Protein AF-A0A972DMI7-F1 (afdb_monomer_lite)

Radius of gyration: 45.16 Å; chains: 1; bounding box: 168×56×93 Å

Sequence (280 aa):
MRRETGPAIAPAAAPQTPRDCPGCGAAVAPSAVLCVNCGYDFRSKIKHGLQKEAGEASSGGLKKKRRARSGEISQWLQLARGCLVSFIGAMMGAFVWYIVAMLTHSEWGLIAWGLGGLAGVGMAVGYGHEEALGGICAAAIALVAIVIAKAAIFISILFPAINALAEMSAEEMAPEGVAVEEAVGEGEPVAETPDGSSQSTDAQAAPGEEMAGEAAAGEEPLGEELLDEETEVGAADLAGVGAAFGVLFFTTMFSLFDIVAIILACATAFKVASSVGFGD

Structure (mmCIF, N/CA/C/O backbone):
data_AF-A0A972DMI7-F1
#
_entry.id   AF-A0A972DMI7-F1
#
loop_
_atom_site.group_PDB
_atom_site.id
_atom_site.type_symbol
_atom_site.label_atom_id
_atom_site.label_alt_id
_atom_site.label_comp_id
_atom_site.label_asym_id
_atom_site.label_entity_id
_atom_site.label_seq_id
_atom_site.pdbx_PDB_ins_code
_atom_site.Cartn_x
_atom_site.Cartn_y
_atom_site.Cartn_z
_atom_site.occupancy
_atom_site.B_iso_or_equiv
_atom_site.auth_seq_id
_atom_site.auth_comp_id
_atom_site.auth_asym_id
_atom_site.auth_atom_id
_atom_site.pdbx_PDB_model_num
ATOM 1 N N . MET A 1 1 ? -84.437 20.135 22.466 1.00 45.97 1 MET A N 1
ATOM 2 C CA . MET A 1 1 ? -83.295 21.016 22.796 1.00 45.97 1 MET A CA 1
ATOM 3 C C . MET A 1 1 ? -82.528 20.406 23.970 1.00 45.97 1 MET A C 1
ATOM 5 O O . MET A 1 1 ? -82.965 20.557 25.102 1.00 45.97 1 MET A O 1
ATOM 9 N N . ARG A 1 2 ? -81.451 19.645 23.720 1.00 47.78 2 ARG A N 1
ATOM 10 C CA . ARG A 1 2 ? -80.513 19.175 24.762 1.00 47.78 2 ARG A CA 1
ATOM 11 C C . ARG A 1 2 ? -79.284 20.082 24.721 1.00 47.78 2 ARG A C 1
ATOM 13 O O . ARG A 1 2 ? -78.688 20.222 23.662 1.00 47.78 2 ARG A O 1
ATOM 20 N N . ARG A 1 3 ? -78.954 20.724 25.845 1.00 54.72 3 ARG A N 1
ATOM 21 C CA . ARG A 1 3 ? -77.693 21.454 26.035 1.00 54.72 3 ARG A CA 1
ATOM 22 C C . ARG A 1 3 ? -76.597 20.434 26.331 1.00 54.72 3 ARG A C 1
ATOM 24 O O . ARG A 1 3 ? -76.683 19.742 27.340 1.00 54.72 3 ARG A O 1
ATOM 31 N N . GLU A 1 4 ? -75.600 20.350 25.461 1.00 64.38 4 GLU A N 1
ATOM 32 C CA . GLU A 1 4 ? -74.358 19.630 25.733 1.00 64.38 4 GLU A CA 1
ATOM 33 C C . GLU A 1 4 ? -73.478 20.491 26.646 1.00 64.38 4 GLU A C 1
ATOM 35 O O . GLU A 1 4 ? -73.115 21.618 26.312 1.00 64.38 4 GLU A O 1
ATOM 40 N N . THR A 1 5 ? -73.185 19.986 27.842 1.00 68.38 5 THR A N 1
ATOM 41 C CA . THR A 1 5 ? -72.192 20.560 28.752 1.00 68.38 5 THR A CA 1
ATOM 42 C C . THR A 1 5 ? -70.812 20.070 28.321 1.00 68.38 5 THR A C 1
ATOM 44 O O . THR A 1 5 ? -70.517 18.883 28.452 1.00 68.38 5 THR A O 1
ATOM 47 N N . GLY A 1 6 ? -69.991 20.971 27.778 1.00 65.75 6 GLY A N 1
ATOM 48 C CA . GLY A 1 6 ? -68.610 20.682 27.384 1.00 65.75 6 GLY A CA 1
ATOM 49 C C . GLY A 1 6 ? -67.704 20.324 28.576 1.00 65.75 6 GLY A C 1
ATOM 50 O O . GLY A 1 6 ? -68.012 20.693 29.714 1.00 65.75 6 GLY A O 1
ATOM 51 N N . PRO A 1 7 ? -66.594 19.599 28.338 1.00 67.44 7 PRO A N 1
ATOM 52 C CA . PRO A 1 7 ? -65.710 19.115 29.392 1.00 67.44 7 PRO A CA 1
ATOM 53 C C . PRO A 1 7 ? -64.990 20.269 30.099 1.00 67.44 7 PRO A C 1
ATOM 55 O O . PRO A 1 7 ? -64.435 21.168 29.466 1.00 67.44 7 PRO A O 1
ATOM 58 N N . ALA A 1 8 ? -64.999 20.222 31.431 1.00 60.84 8 ALA A N 1
ATOM 59 C CA . ALA A 1 8 ? -64.300 21.165 32.292 1.00 60.84 8 ALA A CA 1
ATOM 60 C C . ALA A 1 8 ? -62.784 21.099 32.038 1.00 60.84 8 ALA A C 1
ATOM 62 O O . ALA A 1 8 ? -62.156 20.055 32.210 1.00 60.84 8 ALA A O 1
ATOM 63 N N . ILE A 1 9 ? -62.204 22.226 31.625 1.00 63.38 9 ILE A N 1
ATOM 64 C CA . ILE A 1 9 ? -60.762 22.390 31.437 1.00 63.38 9 ILE A CA 1
ATOM 65 C C . ILE A 1 9 ? -60.103 22.351 32.821 1.00 63.38 9 ILE A C 1
ATOM 67 O O . ILE A 1 9 ? -60.396 23.182 33.681 1.00 63.38 9 ILE A O 1
ATOM 71 N N . ALA A 1 10 ? -59.243 21.357 33.046 1.00 63.66 10 ALA A N 1
ATOM 72 C CA . ALA A 1 10 ? -58.479 21.217 34.281 1.00 63.66 10 ALA A CA 1
ATOM 73 C C . ALA A 1 10 ? -57.494 22.394 34.463 1.00 63.66 10 ALA A C 1
ATOM 75 O O . ALA A 1 10 ? -56.979 22.919 33.472 1.00 63.66 10 ALA A O 1
ATOM 76 N N . PRO A 1 11 ? -57.211 22.815 35.711 1.00 60.75 11 PRO A N 1
ATOM 77 C CA . PRO A 1 11 ? -56.340 23.952 35.985 1.00 60.75 11 PRO A CA 1
ATOM 78 C C . PRO A 1 11 ? -54.909 23.706 35.486 1.00 60.75 11 PRO A C 1
ATOM 80 O O . PRO A 1 11 ? -54.337 22.634 35.691 1.00 60.75 11 PRO A O 1
ATOM 83 N N . ALA A 1 12 ? -54.333 24.723 34.843 1.00 57.78 12 ALA A N 1
ATOM 84 C CA . ALA A 1 12 ? -52.959 24.718 34.355 1.00 57.78 12 ALA A CA 1
ATOM 85 C C . ALA A 1 12 ? -51.970 24.515 35.517 1.00 57.78 12 ALA A C 1
ATOM 87 O O . ALA A 1 12 ? -51.961 25.278 36.484 1.00 57.78 12 ALA A O 1
ATOM 88 N N . ALA A 1 13 ? -51.146 23.469 35.425 1.00 59.62 13 ALA A N 1
ATOM 89 C CA . ALA A 1 13 ? -50.128 23.151 36.418 1.00 59.62 13 ALA A CA 1
ATOM 90 C C . ALA A 1 13 ? -49.058 24.258 36.483 1.00 59.62 13 ALA A C 1
ATOM 92 O O . ALA A 1 13 ? -48.574 24.726 35.454 1.00 59.62 13 ALA A O 1
ATOM 93 N N . ALA A 1 14 ? -48.695 24.662 37.703 1.00 61.31 14 ALA A N 1
ATOM 94 C CA . ALA A 1 14 ? -47.689 25.687 37.980 1.00 61.31 14 ALA A CA 1
ATOM 95 C C . ALA A 1 14 ? -46.324 25.378 37.317 1.00 61.31 14 ALA A C 1
ATOM 97 O O . ALA A 1 14 ? -45.979 24.201 37.173 1.00 61.31 14 ALA A O 1
ATOM 98 N N . PRO A 1 15 ? -45.528 26.406 36.952 1.00 60.91 15 PRO A N 1
ATOM 99 C CA . PRO A 1 15 ? -44.223 26.230 36.322 1.00 60.91 15 PRO A CA 1
ATOM 100 C C . PRO A 1 15 ? -43.264 25.532 37.286 1.00 60.91 15 PRO A C 1
ATOM 102 O O . PRO A 1 15 ? -42.856 26.085 38.304 1.00 60.91 15 PRO A O 1
ATOM 105 N N . GLN A 1 16 ? -42.922 24.290 36.965 1.00 71.62 16 GLN A N 1
ATOM 106 C CA . GLN A 1 16 ? -41.946 23.514 37.714 1.00 71.62 16 GLN A CA 1
ATOM 107 C C . GLN A 1 16 ? -40.560 23.758 37.109 1.00 71.62 16 GLN A C 1
ATOM 109 O O . GLN A 1 16 ? -40.399 23.719 35.887 1.00 71.62 16 GLN A O 1
ATOM 114 N N . THR A 1 17 ? -39.560 24.019 37.950 1.00 76.38 17 THR A N 1
ATOM 115 C CA . THR A 1 17 ? -38.189 24.275 37.497 1.00 76.38 17 THR A CA 1
ATOM 116 C C . THR A 1 17 ? -37.592 23.025 36.831 1.00 76.38 17 THR A C 1
ATOM 118 O O . THR A 1 17 ? -37.734 21.917 37.361 1.00 76.38 17 THR A O 1
ATOM 121 N N . PRO A 1 18 ? -36.937 23.162 35.660 1.00 81.38 18 PRO A N 1
ATOM 122 C CA . PRO A 1 18 ? -36.202 22.065 35.037 1.00 81.38 18 PRO A CA 1
ATOM 123 C C . PRO A 1 18 ? -35.127 21.514 35.979 1.00 81.38 18 PRO A C 1
ATOM 125 O O . PRO A 1 18 ? -34.512 22.269 36.733 1.00 81.38 18 PRO A O 1
ATOM 128 N N . ARG A 1 19 ? -34.899 20.199 35.932 1.00 89.69 19 ARG A N 1
ATOM 129 C CA . ARG A 1 19 ? -33.821 19.525 36.673 1.00 89.69 19 ARG A CA 1
ATOM 130 C C . ARG A 1 19 ? -32.846 18.886 35.694 1.00 89.69 19 ARG A C 1
ATOM 132 O O . ARG A 1 19 ? -33.258 18.489 34.607 1.00 89.69 19 ARG A O 1
ATOM 139 N N . ASP A 1 20 ? -31.598 18.704 36.098 1.00 95.06 20 ASP A N 1
ATOM 140 C CA . ASP A 1 20 ? -30.599 18.054 35.249 1.00 95.06 20 ASP A CA 1
ATOM 141 C C . ASP A 1 20 ? -30.575 16.539 35.465 1.00 95.06 20 ASP A C 1
ATOM 143 O O . ASP A 1 20 ? -30.710 16.028 36.582 1.00 95.06 20 ASP A O 1
ATOM 147 N N . CYS A 1 21 ? -30.411 15.790 34.376 1.00 91.88 21 CYS A N 1
ATOM 148 C CA . CYS A 1 21 ? -30.304 14.341 34.422 1.00 91.88 21 CYS A CA 1
ATOM 149 C C . CYS A 1 21 ? -28.938 13.921 34.996 1.00 91.88 21 CYS A C 1
ATOM 151 O O . CYS A 1 21 ? -27.917 14.183 34.361 1.00 91.88 21 CYS A O 1
ATOM 153 N N . PRO A 1 22 ? -28.868 13.154 36.099 1.00 90.81 22 PRO A N 1
ATOM 154 C CA . PRO A 1 22 ? -27.594 12.754 36.705 1.00 90.81 22 PRO A CA 1
ATOM 155 C C . PRO A 1 22 ? -26.770 11.807 35.817 1.00 90.81 22 PRO A C 1
ATOM 157 O O . PRO A 1 22 ? -25.567 11.677 36.008 1.00 90.81 22 PRO A O 1
ATOM 160 N N . GLY A 1 23 ? -27.400 11.145 34.838 1.00 88.44 23 GLY A N 1
ATOM 161 C CA . GLY A 1 23 ? -26.711 10.241 33.916 1.00 88.44 23 GLY A CA 1
ATOM 162 C C . GLY A 1 23 ? -25.991 10.917 32.740 1.00 88.44 23 GLY A C 1
ATOM 163 O O . GLY A 1 23 ? -25.049 10.335 32.215 1.00 88.44 23 GLY A O 1
ATOM 164 N N . CYS A 1 24 ? -26.436 12.093 32.280 1.00 91.50 24 CYS A N 1
ATOM 165 C CA . CYS A 1 24 ? -25.853 12.755 31.097 1.00 91.50 24 CYS A CA 1
ATOM 166 C C . CYS A 1 24 ? -25.794 14.289 31.164 1.00 91.50 24 CYS A C 1
ATOM 168 O O . CYS A 1 24 ? -25.281 14.907 30.239 1.00 91.50 24 CYS A O 1
ATOM 170 N N . GLY A 1 25 ? -26.333 14.913 32.213 1.00 91.62 25 GLY A N 1
ATOM 171 C CA . GLY A 1 25 ? -26.375 16.367 32.381 1.00 91.62 25 GLY A CA 1
ATOM 172 C C . GLY A 1 25 ? -27.453 17.094 31.571 1.00 91.62 25 GLY A C 1
ATOM 173 O O . GLY A 1 25 ? -27.556 18.307 31.681 1.00 91.62 25 GLY A O 1
ATOM 174 N N . ALA A 1 26 ? -28.269 16.398 30.771 1.00 92.56 26 ALA A N 1
ATOM 175 C CA . ALA A 1 26 ? -29.325 17.047 29.992 1.00 92.56 26 ALA A CA 1
ATOM 176 C C . ALA A 1 26 ? -30.463 17.567 30.887 1.00 92.56 26 ALA A C 1
ATOM 178 O O . ALA A 1 26 ? -30.913 16.853 31.790 1.00 92.56 26 ALA A O 1
ATOM 179 N N . ALA A 1 27 ? -30.973 18.761 30.580 1.00 93.31 27 ALA A N 1
ATOM 180 C CA . ALA A 1 27 ? -32.158 19.314 31.225 1.00 93.31 27 ALA A CA 1
ATOM 181 C C . ALA A 1 27 ? -33.384 18.439 30.918 1.00 93.31 27 ALA A C 1
ATOM 183 O O . ALA A 1 27 ? -33.688 18.137 29.762 1.00 93.31 27 ALA A O 1
ATOM 184 N N . VAL A 1 28 ? -34.096 18.023 31.959 1.00 93.56 28 VAL A N 1
ATOM 185 C CA . VAL A 1 28 ? -35.303 17.199 31.866 1.00 93.56 28 VAL A CA 1
ATOM 186 C C . VAL A 1 28 ? -36.455 17.853 32.614 1.00 93.56 28 VAL A C 1
ATOM 188 O O . VAL A 1 28 ? -36.274 18.570 33.604 1.00 93.56 28 VAL A O 1
ATOM 191 N N . ALA A 1 29 ? -37.675 17.565 32.156 1.00 90.75 29 ALA A N 1
ATOM 192 C CA . AL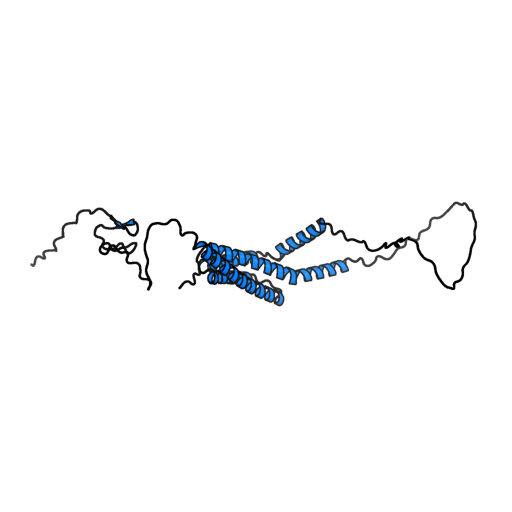A A 1 29 ? -38.863 17.993 32.870 1.00 90.75 29 ALA A CA 1
ATOM 193 C C . ALA A 1 29 ? -38.868 17.392 34.296 1.00 90.75 29 ALA A C 1
ATOM 195 O O . ALA A 1 29 ? -38.487 16.233 34.495 1.00 90.75 29 ALA A O 1
ATOM 196 N N . PRO A 1 30 ? -39.315 18.145 35.308 1.00 87.62 30 PRO A N 1
ATOM 197 C CA . PRO A 1 30 ? -39.294 17.699 36.702 1.00 87.62 30 PRO A CA 1
ATOM 198 C C . PRO A 1 30 ? -40.196 16.482 36.956 1.00 87.62 30 PRO A C 1
ATOM 200 O O . PRO A 1 30 ? -39.888 15.663 37.818 1.00 87.62 30 PRO A O 1
ATOM 203 N N . SER A 1 31 ? -41.251 16.306 36.155 1.00 87.06 31 SER A N 1
ATOM 204 C CA . SER A 1 31 ? -42.123 15.124 36.162 1.00 87.06 31 SER A CA 1
ATOM 205 C C . SER A 1 31 ? -41.656 13.992 35.234 1.00 87.06 31 SER A C 1
ATOM 207 O O . SER A 1 31 ? -42.325 12.960 35.154 1.00 87.06 31 SER A O 1
ATOM 209 N N . ALA A 1 32 ? -40.526 14.145 34.530 1.00 90.25 32 ALA A N 1
ATOM 210 C CA . ALA A 1 32 ? -40.031 13.114 33.623 1.00 90.25 32 ALA A CA 1
ATOM 211 C C . ALA A 1 32 ? -39.618 11.868 34.413 1.00 90.25 32 ALA A C 1
ATOM 213 O O . ALA A 1 32 ? -38.795 11.938 35.326 1.00 90.25 32 ALA A O 1
ATOM 214 N N . VAL A 1 33 ? -40.179 10.720 34.040 1.00 93.94 33 VAL A N 1
ATOM 215 C CA . VAL A 1 33 ? -39.844 9.419 34.638 1.00 93.94 33 VAL A CA 1
ATOM 216 C C . VAL A 1 33 ? -38.589 8.820 34.001 1.00 93.94 33 VAL A C 1
ATOM 218 O O . VAL A 1 33 ? -37.852 8.116 34.678 1.00 93.94 33 VAL A O 1
ATOM 221 N N . LEU A 1 34 ? -38.282 9.176 32.750 1.00 93.31 34 LEU A N 1
ATOM 222 C CA . LEU A 1 34 ? -37.139 8.674 31.989 1.00 93.31 34 LEU A CA 1
ATOM 223 C C . LEU A 1 34 ? -36.434 9.825 31.254 1.00 93.31 34 LEU A C 1
ATOM 225 O O . LEU A 1 34 ? -37.088 10.714 30.707 1.00 93.31 34 LEU A O 1
ATOM 229 N N . CYS A 1 35 ? -35.103 9.807 31.213 1.00 91.06 35 CYS A N 1
ATOM 230 C CA . CYS A 1 35 ? -34.315 10.694 30.369 1.00 91.06 35 CYS A CA 1
ATOM 231 C C . CYS A 1 35 ? -34.308 10.168 28.932 1.00 91.06 35 CYS A C 1
ATOM 233 O O . CYS A 1 35 ? -33.717 9.126 28.651 1.00 91.06 35 CYS A O 1
ATOM 235 N N . VAL A 1 36 ? -34.904 10.929 28.017 1.00 90.94 36 VAL A N 1
ATOM 236 C CA . VAL A 1 36 ? -34.963 10.582 26.587 1.00 90.94 36 VAL A CA 1
ATOM 237 C C . VAL A 1 36 ? -33.599 10.617 25.891 1.00 90.94 36 VAL A C 1
ATOM 239 O O . VAL A 1 36 ? -33.440 9.988 24.855 1.00 90.94 36 VAL A O 1
ATOM 242 N N . ASN A 1 37 ? -32.607 11.313 26.460 1.00 90.00 37 ASN A N 1
ATOM 243 C CA . ASN A 1 37 ? -31.282 11.443 25.850 1.00 90.00 37 ASN A CA 1
ATOM 244 C C . ASN A 1 37 ? -30.361 10.247 26.147 1.00 90.00 37 ASN A C 1
ATOM 246 O O . ASN A 1 37 ? -29.553 9.862 25.312 1.00 90.00 37 ASN A O 1
ATOM 250 N N . CYS A 1 38 ? -30.446 9.659 27.348 1.00 89.31 38 CYS A N 1
ATOM 251 C CA . CYS A 1 38 ? -29.515 8.603 27.767 1.00 89.31 38 CYS A CA 1
ATOM 252 C C . CYS A 1 38 ? -30.163 7.355 28.384 1.00 89.31 38 CYS A C 1
ATOM 254 O O . CYS A 1 38 ? -29.432 6.465 28.821 1.00 89.31 38 CYS A O 1
ATOM 256 N N . GLY A 1 39 ? -31.497 7.290 28.457 1.00 91.06 39 GLY A N 1
ATOM 257 C CA . GLY A 1 39 ? -32.228 6.145 29.014 1.00 91.06 39 GLY A CA 1
ATOM 258 C C . GLY A 1 39 ? -32.173 6.031 30.543 1.00 91.06 39 GLY A C 1
ATOM 259 O O . GLY A 1 39 ? -32.400 4.957 31.095 1.00 91.06 39 GLY A O 1
ATOM 260 N N . TYR A 1 40 ? -31.835 7.111 31.253 1.00 90.50 40 TYR A N 1
ATOM 261 C CA . TYR A 1 40 ? -31.800 7.116 32.720 1.00 90.50 40 TYR A CA 1
ATOM 262 C C . TYR A 1 40 ? -33.213 7.155 33.313 1.00 90.50 40 TYR A C 1
ATOM 264 O O . TYR A 1 40 ? -33.950 8.104 33.053 1.00 90.50 40 TYR A O 1
ATOM 272 N N . ASP A 1 41 ? -33.587 6.164 34.120 1.00 93.69 41 ASP A N 1
ATOM 273 C CA . ASP A 1 41 ? -34.890 6.115 34.790 1.00 93.69 41 ASP A CA 1
ATOM 274 C C . ASP A 1 41 ? -34.799 6.753 36.186 1.00 93.69 41 ASP A C 1
ATOM 276 O O . ASP A 1 41 ? -34.006 6.361 37.044 1.00 93.69 41 ASP A O 1
ATOM 280 N N . PHE A 1 42 ? -35.622 7.777 36.417 1.00 90.62 42 PHE A N 1
ATOM 281 C CA . PHE A 1 42 ? -35.649 8.550 37.655 1.00 90.62 42 PHE A CA 1
ATOM 282 C C . PHE A 1 42 ? -36.398 7.854 38.799 1.00 90.62 42 PHE A C 1
ATOM 284 O O . PHE A 1 42 ? -36.214 8.250 39.951 1.00 90.62 42 PHE A O 1
ATOM 291 N N . ARG A 1 43 ? -37.230 6.842 38.514 1.00 89.44 43 ARG A N 1
ATOM 292 C CA . ARG A 1 43 ? -37.883 6.004 39.533 1.00 89.44 43 ARG A CA 1
ATOM 293 C C . ARG A 1 43 ? -36.930 4.940 40.053 1.00 89.44 43 ARG A C 1
ATOM 295 O O . ARG A 1 43 ? -36.817 4.779 41.264 1.00 89.44 43 ARG A O 1
ATOM 302 N N . SER A 1 44 ? -36.234 4.247 39.154 1.00 86.75 44 SER A N 1
ATOM 303 C CA . SER A 1 44 ? -35.297 3.179 39.525 1.00 86.75 44 SER A CA 1
ATOM 304 C C . SER A 1 44 ? -33.897 3.696 39.877 1.00 86.75 44 SER A C 1
ATOM 306 O O . SER A 1 44 ? -33.131 2.981 40.516 1.00 86.75 44 SER A O 1
ATOM 308 N N . LYS A 1 45 ? -33.567 4.946 39.507 1.00 86.75 45 LYS A N 1
ATOM 309 C CA . LYS A 1 45 ? -32.231 5.571 39.620 1.00 86.75 45 LYS A CA 1
ATOM 310 C C . LYS A 1 45 ? -31.129 4.798 38.886 1.00 86.75 45 LYS A C 1
ATOM 312 O O . LYS A 1 45 ? -29.944 4.985 39.173 1.00 86.75 45 LYS A O 1
ATOM 317 N N . ILE A 1 46 ? -31.507 3.953 37.931 1.00 78.94 46 ILE A N 1
ATOM 318 C CA . ILE A 1 46 ? -30.603 3.117 37.146 1.00 78.94 46 ILE A CA 1
ATOM 319 C C . ILE A 1 46 ? -30.648 3.600 35.695 1.00 78.94 46 ILE A C 1
ATOM 321 O O . ILE A 1 46 ? -31.701 3.937 35.151 1.00 78.94 46 ILE A O 1
ATOM 325 N N . LYS A 1 47 ? -29.480 3.647 35.047 1.00 75.94 47 LYS A N 1
ATOM 326 C CA . LYS A 1 47 ? -29.415 3.792 33.593 1.00 75.94 47 LYS A CA 1
ATOM 327 C C . LYS A 1 47 ? -29.800 2.441 33.009 1.00 75.94 47 LYS A C 1
ATOM 329 O O . LYS A 1 47 ? -29.019 1.498 33.130 1.00 75.94 47 LYS A O 1
ATOM 334 N N . HIS A 1 48 ? -30.980 2.342 32.401 1.00 72.31 48 HIS A N 1
ATOM 335 C CA . HIS A 1 48 ? -31.294 1.189 31.569 1.00 72.31 48 HIS A CA 1
ATOM 336 C C . HIS A 1 48 ? -30.423 1.319 30.324 1.00 72.31 48 HIS A C 1
ATOM 338 O O . HIS A 1 48 ? -30.782 1.958 29.338 1.00 72.31 48 HIS A O 1
ATOM 344 N N . GLY A 1 49 ? -29.194 0.811 30.439 1.00 56.75 49 GLY A N 1
ATOM 345 C CA . GLY A 1 49 ? -28.338 0.598 29.293 1.00 56.75 49 GLY A CA 1
ATOM 346 C C . GLY A 1 49 ? -29.124 -0.248 28.310 1.00 56.75 49 GLY A C 1
ATOM 347 O O . GLY A 1 49 ? -29.747 -1.231 28.714 1.00 56.75 49 GLY A O 1
ATOM 348 N N . LEU A 1 50 ? -29.122 0.175 27.047 1.00 55.44 50 LEU A N 1
ATOM 349 C CA . LEU A 1 50 ? -29.366 -0.710 25.920 1.00 55.44 50 LEU A CA 1
ATOM 350 C C . LEU A 1 50 ? -28.714 -2.053 26.255 1.00 55.44 50 LEU A C 1
ATOM 352 O O . LEU A 1 50 ? -27.488 -2.135 26.336 1.00 55.44 50 LEU A O 1
ATOM 356 N N . GLN A 1 51 ? -29.535 -3.058 26.553 1.00 44.25 51 GLN A N 1
ATOM 357 C CA . GLN A 1 51 ? -29.072 -4.427 26.666 1.00 44.25 51 GLN A CA 1
ATOM 358 C C . GLN A 1 51 ? -28.614 -4.824 25.262 1.00 44.25 51 GLN A C 1
ATOM 360 O O . GLN A 1 51 ? -29.415 -5.253 24.440 1.00 44.25 51 GLN A O 1
ATOM 365 N N . LYS A 1 52 ? -27.332 -4.601 24.965 1.00 47.28 52 LYS A N 1
ATOM 366 C CA . LYS A 1 52 ? -26.585 -5.537 24.130 1.00 47.28 52 LYS A CA 1
ATOM 367 C C . LYS A 1 52 ? -26.230 -6.695 25.065 1.00 47.28 52 LYS A C 1
ATOM 369 O O . LYS A 1 52 ? -25.955 -6.465 26.243 1.00 47.28 52 LYS A O 1
ATOM 374 N N . GLU A 1 53 ? -26.407 -7.908 24.577 1.00 45.44 53 GLU A N 1
ATOM 375 C CA . GLU A 1 53 ? -26.561 -9.114 25.384 1.00 45.44 53 GLU A CA 1
ATOM 376 C C . GLU A 1 53 ? -25.376 -9.444 26.316 1.00 45.44 53 GLU A C 1
ATOM 378 O O . GLU A 1 53 ? -24.281 -8.902 26.201 1.00 45.44 53 GLU A O 1
ATOM 383 N N . ALA A 1 54 ? -25.683 -10.318 27.278 1.00 40.03 54 ALA A N 1
ATOM 384 C CA . ALA A 1 54 ? -24.888 -10.872 28.377 1.00 40.03 54 ALA A CA 1
ATOM 385 C C . ALA A 1 54 ? -23.379 -11.112 28.098 1.00 40.03 54 ALA A C 1
ATOM 387 O O . ALA A 1 54 ? -23.004 -11.517 27.011 1.00 40.03 54 ALA A O 1
ATOM 388 N N . GLY A 1 55 ? -22.459 -10.985 29.060 1.00 37.81 55 GLY A N 1
ATOM 389 C CA . GLY A 1 55 ? -22.636 -10.910 30.503 1.00 37.81 55 GLY A CA 1
ATOM 390 C C . GLY A 1 55 ? -21.331 -10.687 31.288 1.00 37.81 55 GLY A C 1
ATOM 391 O O . GLY A 1 55 ? -20.237 -10.605 30.741 1.00 37.81 55 GLY A O 1
ATOM 392 N N . GLU A 1 56 ? -21.541 -10.583 32.602 1.00 42.06 56 GLU A N 1
ATOM 393 C CA . GLU A 1 56 ? -20.599 -10.555 33.734 1.00 42.06 56 GLU A CA 1
ATOM 394 C C . GLU A 1 56 ? -19.771 -9.290 34.041 1.00 42.06 56 GLU A C 1
ATOM 396 O O . GLU A 1 56 ? -18.574 -9.165 33.815 1.00 42.06 56 GLU A O 1
ATOM 401 N N . ALA A 1 57 ? -20.482 -8.390 34.728 1.00 41.03 57 ALA A N 1
ATOM 402 C CA . ALA A 1 57 ? -20.259 -8.051 36.140 1.00 41.03 57 ALA A CA 1
ATOM 403 C C . ALA A 1 57 ? -18.951 -7.341 36.544 1.00 41.03 57 ALA A C 1
ATOM 405 O O . ALA A 1 57 ? -17.912 -7.908 36.868 1.00 41.03 57 ALA A O 1
ATOM 406 N N . SER A 1 58 ? -19.141 -6.034 36.703 1.00 48.06 58 SER A N 1
ATOM 407 C CA . SER A 1 58 ? -18.337 -5.071 37.440 1.00 48.06 58 SER A CA 1
ATOM 408 C C . SER A 1 58 ? -18.105 -5.404 38.922 1.00 48.06 58 SER A C 1
ATOM 410 O O . SER A 1 58 ? -19.042 -5.707 39.658 1.00 48.06 58 SER A O 1
ATOM 412 N N . SER A 1 59 ? -16.917 -5.058 39.413 1.00 40.00 59 SER A N 1
ATOM 413 C CA . SER A 1 59 ? -16.779 -4.230 40.622 1.00 40.00 59 SER A CA 1
ATOM 414 C C . SER A 1 59 ? -15.783 -3.114 40.262 1.00 40.00 59 SER A C 1
ATOM 416 O O . SER A 1 59 ? -14.727 -3.376 39.703 1.00 40.00 59 SER A O 1
ATOM 418 N N . GLY A 1 60 ? -16.113 -1.825 40.312 1.00 43.28 60 GLY A N 1
ATOM 419 C CA . GLY A 1 60 ? -16.641 -1.087 41.450 1.00 43.28 60 GLY A CA 1
ATOM 420 C C . GLY A 1 60 ? -15.471 -0.352 42.112 1.00 43.28 60 GLY A C 1
ATOM 421 O O . GLY A 1 60 ? -14.682 -0.975 42.810 1.00 43.28 60 GLY A O 1
ATOM 422 N N . GLY A 1 61 ? -15.337 0.964 41.894 1.00 36.69 61 GLY A N 1
ATOM 423 C CA . GLY A 1 61 ? -14.426 1.785 42.702 1.00 36.69 61 GLY A CA 1
ATOM 424 C C . GLY A 1 61 ? -13.750 2.948 41.981 1.00 36.69 61 GLY A C 1
ATOM 425 O O . GLY A 1 61 ? -12.652 2.826 41.440 1.00 36.69 61 GLY A O 1
ATOM 426 N N . LEU A 1 62 ? -14.351 4.132 42.095 1.00 54.81 62 LEU A N 1
ATOM 427 C CA . LEU A 1 62 ? -13.634 5.404 42.026 1.00 54.81 62 LEU A CA 1
ATOM 428 C C . LEU A 1 62 ? -12.517 5.412 43.088 1.00 54.81 62 LEU A C 1
ATOM 430 O O . LEU A 1 62 ? -12.802 5.646 44.259 1.00 54.81 62 LEU A O 1
ATOM 434 N N . LYS A 1 63 ? -11.273 5.118 42.673 1.00 47.81 63 LYS A N 1
ATOM 435 C CA . LYS A 1 63 ? -9.970 5.625 43.180 1.00 47.81 63 LYS A CA 1
ATOM 436 C C . LYS A 1 63 ? -8.824 4.660 42.822 1.00 47.81 63 LYS A C 1
ATOM 438 O O . LYS A 1 63 ? -8.425 3.839 43.640 1.00 47.81 63 LYS A O 1
ATOM 443 N N . LYS A 1 64 ? -8.194 4.836 41.653 1.00 40.88 64 LYS A N 1
ATOM 444 C CA . LYS A 1 64 ? -6.717 4.833 41.531 1.00 40.88 64 LYS A CA 1
ATOM 445 C C . LYS A 1 64 ? -6.273 5.222 40.124 1.00 40.88 64 LYS A C 1
ATOM 447 O O . LYS A 1 64 ? -6.334 4.443 39.182 1.00 40.88 64 LYS A O 1
ATOM 452 N N . LYS A 1 65 ? -5.684 6.411 40.039 1.00 48.62 65 LYS A N 1
ATOM 453 C CA . LYS A 1 65 ? -4.864 6.953 38.947 1.00 48.62 65 LYS A CA 1
ATOM 454 C C . LYS A 1 65 ? -3.536 6.168 38.768 1.00 48.62 65 LYS A C 1
ATOM 456 O O . LYS A 1 65 ? -2.475 6.763 38.639 1.00 48.62 65 LYS A O 1
ATOM 461 N N . ARG A 1 66 ? -3.571 4.829 38.864 1.00 48.41 66 ARG A N 1
ATOM 462 C CA . ARG A 1 66 ? -2.421 3.898 38.799 1.00 48.41 66 ARG A CA 1
ATOM 463 C C . ARG A 1 66 ? -2.833 2.520 38.238 1.00 48.41 66 ARG A C 1
ATOM 465 O O . ARG A 1 66 ? -2.584 1.494 38.861 1.00 48.41 66 ARG A O 1
ATOM 472 N N . ARG A 1 67 ? -3.492 2.497 37.075 1.00 44.75 67 ARG A N 1
ATOM 473 C CA . ARG A 1 67 ? -3.656 1.301 36.213 1.00 44.75 67 ARG A CA 1
ATOM 474 C C . ARG A 1 67 ? -3.511 1.622 34.712 1.00 44.75 67 ARG A C 1
ATOM 476 O O . ARG A 1 67 ? -3.939 0.846 33.877 1.00 44.75 67 ARG A O 1
ATOM 483 N N . ALA A 1 68 ? -2.867 2.739 34.366 1.00 48.59 68 ALA A N 1
ATOM 484 C CA . ALA A 1 68 ? -2.626 3.123 32.970 1.00 48.59 68 ALA A CA 1
ATOM 485 C C . ALA A 1 68 ? -1.513 2.303 32.281 1.00 48.59 68 ALA A C 1
ATOM 487 O O . ALA A 1 68 ? -1.468 2.254 31.066 1.00 48.59 68 ALA A O 1
ATOM 488 N N . ARG A 1 69 ? -0.645 1.605 33.029 1.00 49.72 69 ARG A N 1
ATOM 489 C CA . ARG A 1 69 ? 0.588 1.018 32.465 1.00 49.72 69 ARG A CA 1
ATOM 490 C C . ARG A 1 69 ? 0.492 -0.443 32.005 1.00 49.72 69 ARG A C 1
ATOM 492 O O . ARG A 1 69 ? 1.442 -0.949 31.428 1.00 49.72 69 ARG A O 1
ATOM 499 N N . SER A 1 70 ? -0.610 -1.144 32.295 1.00 47.00 70 SER A N 1
ATOM 500 C CA . SER A 1 70 ? -0.746 -2.577 31.959 1.00 47.00 70 SER A CA 1
ATOM 501 C C . SER A 1 70 ? -1.506 -2.836 30.653 1.00 47.00 70 SER A C 1
ATOM 503 O O . SER A 1 70 ? -1.391 -3.934 30.124 1.00 47.00 70 SER A O 1
ATOM 505 N N . GLY A 1 71 ? -2.263 -1.856 30.141 1.00 55.00 71 GLY A N 1
ATOM 506 C CA . GLY A 1 71 ? -2.953 -1.946 28.844 1.00 55.00 71 GLY A CA 1
ATOM 507 C C . GLY A 1 71 ? -2.119 -1.441 27.658 1.00 55.00 71 GLY A C 1
ATOM 508 O O . GLY A 1 71 ? -2.338 -1.867 26.529 1.00 55.00 71 GLY A O 1
ATOM 509 N N . GLU A 1 72 ? -1.114 -0.593 27.906 1.00 64.94 72 GLU A N 1
ATOM 510 C CA . GLU A 1 72 ? -0.210 -0.080 26.860 1.00 64.94 72 GLU A CA 1
ATOM 511 C C . GLU A 1 72 ? 0.592 -1.199 26.177 1.00 64.94 72 GLU A C 1
ATOM 513 O O . GLU A 1 72 ? 0.767 -1.183 24.961 1.00 64.94 72 GLU A O 1
ATOM 518 N N . ILE A 1 73 ? 1.048 -2.203 26.937 1.00 71.94 73 ILE A N 1
ATOM 519 C CA . ILE A 1 73 ? 1.848 -3.309 26.383 1.00 71.94 73 ILE A CA 1
ATOM 520 C C . ILE A 1 73 ? 0.997 -4.186 25.451 1.00 71.94 73 ILE A C 1
ATOM 522 O O . ILE A 1 73 ? 1.486 -4.617 24.408 1.00 71.94 73 ILE A O 1
ATOM 526 N N . SER A 1 74 ? -0.283 -4.415 25.774 1.00 82.56 74 SER A N 1
ATOM 527 C CA . SER A 1 74 ? -1.183 -5.167 24.890 1.00 82.56 74 SER A CA 1
ATOM 528 C C . SER A 1 74 ? -1.514 -4.407 23.606 1.00 82.56 74 SER A C 1
ATOM 530 O O . SER A 1 74 ? -1.596 -5.036 22.556 1.00 82.56 74 SER A O 1
ATOM 532 N N . GLN A 1 75 ? -1.637 -3.076 23.661 1.00 88.94 75 GLN A N 1
ATOM 533 C CA . GLN A 1 75 ? -1.921 -2.255 22.479 1.00 88.94 75 GLN A CA 1
ATOM 534 C C . GLN A 1 75 ? -0.743 -2.251 21.496 1.00 88.94 75 GLN A C 1
ATOM 536 O O . GLN A 1 75 ? -0.930 -2.499 20.307 1.00 88.94 75 GLN A O 1
ATOM 541 N N . TRP A 1 76 ? 0.487 -2.064 21.989 1.00 91.06 76 TRP A N 1
ATOM 542 C CA . TRP A 1 76 ? 1.687 -2.149 21.148 1.00 91.06 76 TRP A CA 1
ATOM 543 C C . TRP A 1 76 ? 1.890 -3.542 20.546 1.00 91.06 76 TRP A C 1
ATOM 545 O O . TRP A 1 76 ? 2.275 -3.651 19.384 1.00 91.06 76 TRP A O 1
ATOM 555 N N . LEU A 1 77 ? 1.602 -4.609 21.299 1.00 93.19 77 LEU A N 1
ATOM 556 C CA . LEU A 1 77 ? 1.702 -5.978 20.786 1.00 93.19 77 LEU A CA 1
ATOM 557 C C . LEU A 1 77 ? 0.661 -6.260 19.691 1.00 93.19 77 LEU A C 1
ATOM 559 O O . LEU A 1 77 ? 0.985 -6.886 18.682 1.00 93.19 77 LEU A O 1
ATOM 563 N N . GLN A 1 78 ? -0.573 -5.778 19.859 1.00 92.56 78 GLN A N 1
ATOM 564 C CA . GLN A 1 78 ? -1.614 -5.873 18.832 1.00 92.56 78 GLN A CA 1
ATOM 565 C C . GLN A 1 78 ? -1.241 -5.070 17.586 1.00 92.56 78 GLN A C 1
ATOM 567 O O . GLN A 1 78 ? -1.406 -5.570 16.476 1.00 92.56 78 GLN A O 1
ATOM 572 N N . LEU A 1 79 ? -0.691 -3.863 17.752 1.00 94.00 79 LEU A N 1
ATOM 573 C CA . LEU A 1 79 ? -0.224 -3.047 16.634 1.00 94.00 79 LEU A CA 1
ATOM 574 C C . LEU A 1 79 ? 0.912 -3.741 15.884 1.00 94.00 79 LEU A C 1
ATOM 576 O O . LEU A 1 79 ? 0.866 -3.836 14.665 1.00 94.00 79 LEU A O 1
ATOM 580 N N . ALA A 1 80 ? 1.900 -4.278 16.602 1.00 96.06 80 ALA A N 1
ATOM 581 C CA . ALA A 1 80 ? 3.002 -5.022 16.000 1.00 96.06 80 ALA A CA 1
ATOM 582 C C . ALA A 1 80 ? 2.497 -6.243 15.215 1.00 96.06 80 ALA A C 1
ATOM 584 O O . ALA A 1 80 ? 2.945 -6.486 14.094 1.00 96.06 80 ALA A O 1
ATOM 585 N N . ARG A 1 81 ? 1.515 -6.973 15.761 1.00 95.88 81 ARG A N 1
ATOM 586 C CA . ARG A 1 81 ? 0.840 -8.069 15.053 1.00 95.88 81 ARG A CA 1
ATOM 587 C C . ARG A 1 81 ? 0.114 -7.567 13.800 1.00 95.88 81 ARG A C 1
ATOM 589 O O . ARG A 1 81 ? 0.240 -8.188 12.750 1.00 95.88 81 ARG A O 1
ATOM 596 N N . GLY A 1 82 ? -0.593 -6.440 13.893 1.00 96.06 82 GLY A N 1
ATOM 597 C CA . GLY A 1 82 ? -1.219 -5.739 12.767 1.00 96.06 82 GLY A CA 1
ATOM 598 C C . GLY A 1 82 ? -0.229 -5.388 11.661 1.00 96.06 82 GLY A C 1
ATOM 599 O O . GLY A 1 82 ? -0.429 -5.776 10.512 1.00 96.06 82 GLY A O 1
ATOM 600 N N . CYS A 1 83 ? 0.877 -4.735 12.016 1.00 97.38 83 CYS A N 1
ATOM 601 C CA . CYS A 1 83 ? 1.959 -4.397 11.096 1.00 97.38 83 CYS A CA 1
ATOM 602 C C . CYS A 1 83 ? 2.547 -5.642 10.424 1.00 97.38 83 CYS A C 1
ATOM 604 O O . CYS A 1 83 ? 2.771 -5.619 9.219 1.00 97.38 83 CYS A O 1
ATOM 606 N N . LEU A 1 84 ? 2.759 -6.734 11.166 1.00 97.81 84 LEU A N 1
ATOM 607 C CA . LEU A 1 84 ? 3.309 -7.973 10.614 1.00 97.81 84 LEU A CA 1
ATOM 608 C C . LEU A 1 84 ? 2.366 -8.608 9.581 1.00 97.81 84 LEU A C 1
ATOM 610 O O . LEU A 1 84 ? 2.797 -8.945 8.481 1.00 97.81 84 LEU A O 1
ATOM 614 N N . VAL A 1 85 ? 1.076 -8.741 9.906 1.00 97.19 85 VAL A N 1
ATOM 615 C CA . VAL A 1 85 ? 0.078 -9.315 8.985 1.00 97.19 85 VAL A CA 1
ATOM 616 C C . VAL A 1 85 ? -0.123 -8.405 7.765 1.00 97.19 85 VAL A C 1
ATOM 618 O O . VAL A 1 85 ? -0.183 -8.891 6.637 1.00 97.19 85 VAL A O 1
ATOM 621 N N . SER A 1 86 ? -0.159 -7.085 7.973 1.00 97.50 86 SER A N 1
ATOM 622 C CA . SER A 1 86 ? -0.212 -6.076 6.907 1.00 97.50 86 SER A CA 1
ATOM 623 C C . SER A 1 86 ? 0.991 -6.170 5.967 1.00 97.50 86 SER A C 1
ATOM 625 O O . SER A 1 86 ? 0.818 -6.194 4.750 1.00 97.50 86 SER A O 1
ATOM 627 N N . PHE A 1 87 ? 2.199 -6.303 6.518 1.00 98.00 87 PHE A N 1
ATOM 628 C CA . PHE A 1 87 ? 3.429 -6.442 5.745 1.00 98.00 87 PHE A CA 1
ATOM 629 C C . PHE A 1 87 ? 3.429 -7.710 4.886 1.00 98.00 87 PHE A C 1
ATOM 631 O O . PHE A 1 87 ? 3.748 -7.640 3.703 1.00 98.00 87 PHE A O 1
ATOM 638 N N . ILE A 1 88 ? 3.008 -8.852 5.439 1.00 97.94 88 ILE A N 1
ATOM 639 C CA . ILE A 1 88 ? 2.891 -10.106 4.676 1.00 97.94 88 ILE A CA 1
ATOM 640 C C . ILE A 1 88 ? 1.897 -9.936 3.519 1.00 97.94 88 ILE A C 1
ATOM 642 O O . ILE A 1 88 ? 2.216 -10.283 2.383 1.00 97.94 88 ILE A O 1
ATOM 646 N N . GLY A 1 89 ? 0.725 -9.345 3.780 1.00 97.31 89 GLY A N 1
ATOM 647 C CA . GLY A 1 89 ? -0.269 -9.063 2.740 1.00 97.31 89 GLY A CA 1
ATOM 648 C C . GLY A 1 89 ? 0.261 -8.129 1.646 1.00 97.31 89 GLY A C 1
ATOM 649 O O . GLY A 1 89 ? 0.067 -8.391 0.458 1.00 97.31 89 GLY A O 1
ATOM 650 N N . ALA A 1 90 ? 0.989 -7.080 2.033 1.00 97.81 90 ALA A N 1
ATOM 651 C CA . ALA A 1 90 ? 1.613 -6.145 1.104 1.00 97.81 90 ALA A CA 1
ATOM 652 C C . ALA A 1 90 ? 2.705 -6.816 0.252 1.00 97.81 90 ALA A C 1
ATOM 654 O O . ALA A 1 90 ? 2.760 -6.587 -0.954 1.00 97.81 90 ALA A O 1
ATOM 655 N N . MET A 1 91 ? 3.530 -7.686 0.844 1.00 97.38 91 MET A N 1
ATOM 656 C CA . MET A 1 91 ? 4.565 -8.443 0.128 1.00 97.38 91 MET A CA 1
ATOM 657 C C . MET A 1 91 ? 3.979 -9.466 -0.844 1.00 97.38 91 MET A C 1
ATOM 659 O O . MET A 1 91 ? 4.482 -9.599 -1.956 1.00 97.38 91 MET A O 1
ATOM 663 N N . MET A 1 92 ? 2.884 -10.139 -0.483 1.00 97.31 92 MET A N 1
ATOM 664 C CA . MET A 1 92 ? 2.170 -11.011 -1.420 1.00 97.31 92 MET A CA 1
ATOM 665 C C . MET A 1 92 ? 1.619 -10.217 -2.610 1.00 97.31 92 MET A C 1
ATOM 667 O O . MET A 1 92 ? 1.786 -10.636 -3.754 1.00 97.31 92 MET A O 1
ATOM 671 N N . GLY A 1 93 ? 1.016 -9.051 -2.358 1.00 96.19 93 GLY A N 1
ATOM 672 C CA . GLY A 1 93 ? 0.552 -8.152 -3.417 1.00 96.19 93 GLY A CA 1
ATOM 673 C C . GLY A 1 93 ? 1.692 -7.664 -4.317 1.00 96.19 93 GLY A C 1
ATOM 674 O O . GLY A 1 93 ? 1.571 -7.716 -5.539 1.00 96.19 93 GLY A O 1
ATOM 675 N N . ALA A 1 94 ? 2.817 -7.255 -3.724 1.00 96.56 94 ALA A N 1
ATOM 676 C CA . ALA A 1 94 ? 4.017 -6.826 -4.442 1.00 96.56 94 ALA A CA 1
ATOM 677 C C . ALA A 1 94 ? 4.592 -7.945 -5.321 1.00 96.56 94 ALA A C 1
ATOM 679 O O . ALA A 1 94 ? 4.941 -7.708 -6.474 1.00 96.56 94 ALA A O 1
ATOM 680 N N . PHE A 1 95 ? 4.644 -9.173 -4.802 1.00 96.38 95 PHE A N 1
ATOM 681 C CA . PHE A 1 95 ? 5.143 -10.333 -5.535 1.00 96.38 95 PHE A CA 1
ATOM 682 C C . PHE A 1 95 ? 4.254 -10.690 -6.731 1.00 96.38 95 PHE A C 1
ATOM 684 O O . PHE A 1 95 ? 4.754 -10.905 -7.834 1.00 96.38 95 PHE A O 1
ATOM 691 N N . VAL A 1 96 ? 2.930 -10.695 -6.542 1.00 96.31 96 VAL A N 1
ATOM 692 C CA . VAL A 1 96 ? 1.978 -10.907 -7.643 1.00 96.31 96 VAL A CA 1
ATOM 693 C C . VAL A 1 96 ? 2.121 -9.808 -8.693 1.00 96.31 96 VAL A C 1
ATOM 695 O O . VAL A 1 96 ? 2.154 -10.104 -9.886 1.00 96.31 96 VAL A O 1
ATOM 698 N N . TRP A 1 97 ? 2.256 -8.552 -8.266 1.00 95.88 97 TRP A N 1
ATOM 699 C CA . TRP A 1 97 ? 2.460 -7.432 -9.178 1.00 95.88 97 TRP A CA 1
ATOM 700 C C . TRP A 1 97 ? 3.745 -7.585 -10.001 1.00 95.88 97 TRP A C 1
ATOM 702 O O . TRP A 1 97 ? 3.700 -7.450 -11.222 1.00 95.88 97 TRP A O 1
ATOM 712 N N . TYR A 1 98 ? 4.855 -7.949 -9.356 1.00 95.56 98 TYR A N 1
ATOM 713 C CA . TYR A 1 98 ? 6.130 -8.221 -10.019 1.00 95.56 98 TYR A CA 1
ATOM 714 C C . TYR A 1 98 ? 6.011 -9.322 -11.085 1.00 95.56 98 TYR A C 1
ATOM 716 O O . TYR A 1 98 ? 6.456 -9.132 -12.216 1.00 95.56 98 TYR A O 1
ATOM 724 N N . ILE A 1 99 ? 5.353 -10.447 -10.768 1.00 95.44 99 ILE A N 1
ATOM 725 C CA . ILE A 1 99 ? 5.130 -11.535 -11.738 1.00 95.44 99 ILE A CA 1
ATOM 726 C C . ILE A 1 99 ? 4.316 -11.041 -12.938 1.00 95.44 99 ILE A C 1
ATOM 728 O O . ILE A 1 99 ? 4.664 -11.331 -14.081 1.00 95.44 99 ILE A O 1
ATOM 732 N N . VAL A 1 100 ? 3.240 -10.286 -12.701 1.00 95.06 100 VAL A N 1
ATOM 733 C CA . VAL A 1 100 ? 2.409 -9.748 -13.788 1.00 95.06 100 VAL A CA 1
ATOM 734 C C . VAL A 1 100 ? 3.212 -8.789 -14.666 1.00 95.06 100 VAL A C 1
ATOM 736 O O . VAL A 1 100 ? 3.114 -8.876 -15.889 1.00 95.06 100 VAL A O 1
ATOM 739 N N . ALA A 1 101 ? 4.037 -7.924 -14.074 1.00 93.62 101 ALA A N 1
ATOM 740 C CA . ALA A 1 101 ? 4.896 -7.006 -14.818 1.00 93.62 101 ALA A CA 1
ATOM 741 C C . ALA A 1 101 ? 5.907 -7.757 -15.700 1.00 93.62 101 ALA A C 1
ATOM 743 O O . ALA A 1 101 ? 6.050 -7.431 -16.877 1.00 93.62 101 ALA A O 1
ATOM 744 N N . MET A 1 102 ? 6.529 -8.817 -15.171 1.00 92.69 102 MET A N 1
ATOM 745 C CA . MET A 1 102 ? 7.453 -9.674 -15.925 1.00 92.69 102 MET A CA 1
ATOM 746 C C . MET A 1 102 ? 6.789 -10.358 -17.126 1.00 92.69 102 MET A C 1
ATOM 748 O O . MET A 1 102 ? 7.429 -10.520 -18.159 1.00 92.69 102 MET A O 1
ATOM 752 N N . LEU A 1 103 ? 5.520 -10.764 -17.010 1.00 95.31 103 LEU A N 1
ATOM 753 C CA . LEU A 1 103 ? 4.809 -11.468 -18.085 1.00 95.31 103 LEU A CA 1
ATOM 754 C C . LEU A 1 103 ? 4.175 -10.534 -19.120 1.00 95.31 103 LEU A C 1
ATOM 756 O O . LEU A 1 103 ? 4.006 -10.921 -20.273 1.00 95.31 103 LEU A O 1
ATOM 760 N N . THR A 1 104 ? 3.761 -9.336 -18.710 1.00 93.69 104 THR A N 1
ATOM 761 C CA . THR A 1 104 ? 2.991 -8.423 -19.571 1.00 93.69 104 THR A CA 1
ATOM 762 C C . THR A 1 104 ? 3.814 -7.270 -20.131 1.00 93.69 104 THR A C 1
ATOM 764 O O . THR A 1 104 ? 3.327 -6.587 -21.030 1.00 93.69 104 THR A O 1
ATOM 767 N N . HIS A 1 105 ? 5.023 -7.030 -19.605 1.00 87.50 105 HIS A N 1
ATOM 768 C CA . HIS A 1 105 ? 5.860 -5.860 -19.912 1.00 87.50 105 HIS A CA 1
ATOM 769 C C . HIS A 1 105 ? 5.098 -4.525 -19.814 1.00 87.50 105 HIS A C 1
ATOM 771 O O . HIS A 1 105 ? 5.444 -3.540 -20.461 1.00 87.50 105 HIS A O 1
ATOM 777 N N . SER A 1 106 ? 4.019 -4.501 -19.031 1.00 86.38 106 SER A N 1
ATOM 778 C CA . SER A 1 106 ? 3.105 -3.377 -18.914 1.00 86.38 106 SER A CA 1
ATOM 779 C C . SER A 1 106 ? 2.807 -3.130 -17.443 1.00 86.38 106 SER A C 1
ATOM 781 O O . SER A 1 106 ? 2.533 -4.055 -16.676 1.00 86.38 106 SER A O 1
ATOM 783 N N . GLU A 1 107 ? 2.859 -1.865 -17.038 1.00 85.75 107 GLU A N 1
ATOM 784 C CA . GLU A 1 107 ? 2.672 -1.460 -15.650 1.00 85.75 107 GLU A CA 1
ATOM 785 C C . GLU A 1 107 ? 1.234 -1.010 -15.414 1.00 85.75 107 GLU A C 1
ATOM 787 O O . GLU A 1 107 ? 0.806 0.073 -15.813 1.00 85.75 107 GLU A O 1
ATOM 792 N N . TRP A 1 108 ? 0.459 -1.862 -14.748 1.00 89.06 108 TRP A N 1
ATOM 793 C CA . TRP A 1 108 ? -0.934 -1.569 -14.442 1.00 89.06 108 TRP A CA 1
ATOM 794 C C . TRP A 1 108 ? -1.023 -0.929 -13.058 1.00 89.06 108 TRP A C 1
ATOM 796 O O . TRP A 1 108 ? -1.031 -1.629 -12.044 1.00 89.06 108 TRP A O 1
ATOM 806 N N . GLY A 1 109 ? -1.159 0.400 -13.005 1.00 87.75 109 GLY A N 1
ATOM 807 C CA . GLY A 1 109 ? -1.306 1.146 -11.744 1.00 87.75 109 GLY A CA 1
ATOM 808 C C . GLY A 1 109 ? -2.476 0.667 -10.865 1.00 87.75 109 GLY A C 1
ATOM 809 O O . GLY A 1 109 ? -2.432 0.781 -9.643 1.00 87.75 109 GLY A O 1
ATOM 810 N N . LEU A 1 110 ? -3.499 0.032 -11.449 1.00 92.06 110 LEU A N 1
ATOM 811 C CA . LEU A 1 110 ? -4.612 -0.575 -10.704 1.00 92.06 110 LEU A CA 1
ATOM 812 C C . LEU A 1 110 ? -4.168 -1.665 -9.711 1.00 92.06 110 LEU A C 1
ATOM 814 O O . LEU A 1 110 ? -4.823 -1.856 -8.687 1.00 92.06 110 LEU A O 1
ATOM 818 N N . ILE A 1 111 ? -3.058 -2.361 -9.972 1.00 92.94 111 ILE A N 1
ATOM 819 C CA . ILE A 1 111 ? -2.552 -3.411 -9.075 1.00 92.94 111 ILE A CA 1
ATOM 820 C C . ILE A 1 111 ? -2.007 -2.792 -7.778 1.00 92.94 111 ILE A C 1
ATOM 822 O O . ILE A 1 111 ? -2.217 -3.346 -6.697 1.00 92.94 111 ILE A O 1
ATOM 826 N N . ALA A 1 112 ? -1.403 -1.600 -7.855 1.00 94.19 112 ALA A N 1
ATOM 827 C CA . ALA A 1 112 ? -0.936 -0.863 -6.681 1.00 94.19 112 ALA A CA 1
ATOM 828 C C . ALA A 1 112 ? -2.095 -0.495 -5.738 1.00 94.19 112 ALA A C 1
ATOM 830 O O . ALA A 1 112 ? -1.963 -0.593 -4.516 1.00 94.19 112 ALA A O 1
ATOM 831 N N . TRP A 1 113 ? -3.263 -0.151 -6.294 1.00 96.56 113 TRP A N 1
ATOM 832 C CA . TRP A 1 113 ? -4.472 0.083 -5.502 1.00 96.56 113 TRP A CA 1
ATOM 833 C C . TRP A 1 113 ? -4.910 -1.174 -4.733 1.00 96.56 113 TRP A C 1
ATOM 835 O O . TRP A 1 113 ? -5.169 -1.101 -3.528 1.00 96.56 113 TRP A O 1
ATOM 845 N N . GLY A 1 114 ? -4.917 -2.335 -5.398 1.00 95.62 114 GLY A N 1
ATOM 846 C CA . GLY A 1 114 ? -5.225 -3.623 -4.769 1.00 95.62 114 GLY A CA 1
ATOM 847 C C . GLY A 1 114 ? -4.252 -3.993 -3.644 1.00 95.62 114 GLY A C 1
ATOM 848 O O . GLY A 1 114 ? -4.677 -4.452 -2.583 1.00 95.62 114 GLY A O 1
ATOM 849 N N . LEU A 1 115 ? -2.958 -3.720 -3.832 1.00 96.81 115 LEU A N 1
ATOM 850 C CA . LEU A 1 115 ? -1.924 -3.913 -2.812 1.00 96.81 115 LEU A CA 1
ATOM 851 C C . LEU A 1 115 ? -2.199 -3.071 -1.557 1.00 96.81 115 LEU A C 1
ATOM 853 O O . LEU A 1 115 ? -2.131 -3.595 -0.444 1.00 96.81 115 LEU A O 1
ATOM 857 N N . GLY A 1 116 ? -2.585 -1.800 -1.720 1.00 96.88 116 GLY A N 1
ATOM 858 C CA . GLY A 1 116 ? -3.003 -0.950 -0.599 1.00 96.88 116 GLY A CA 1
ATOM 859 C C . GLY A 1 116 ? -4.197 -1.530 0.167 1.00 96.88 116 GLY A C 1
ATOM 860 O O . GLY A 1 116 ? -4.203 -1.545 1.399 1.00 96.88 116 GLY A O 1
ATOM 861 N N . GLY A 1 117 ? -5.171 -2.096 -0.550 1.00 96.94 117 GLY A N 1
ATOM 862 C CA . GLY A 1 117 ? -6.279 -2.842 0.049 1.00 96.94 117 GLY A CA 1
ATOM 863 C C . GLY A 1 117 ? -5.808 -4.026 0.901 1.00 96.94 117 GLY A C 1
ATOM 864 O O . GLY A 1 117 ? -6.222 -4.143 2.052 1.00 96.94 117 GLY A O 1
ATOM 865 N N . LEU A 1 118 ? -4.901 -4.862 0.382 1.00 96.88 118 LEU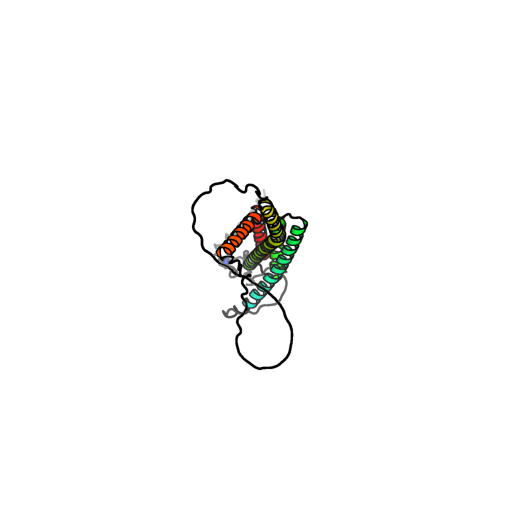 A N 1
ATOM 866 C CA . LEU A 1 118 ? -4.345 -6.009 1.117 1.00 96.88 118 LEU A CA 1
ATOM 867 C C . LEU A 1 118 ? -3.581 -5.590 2.379 1.00 96.88 118 LEU A C 1
ATOM 869 O O . LEU A 1 118 ? -3.758 -6.204 3.433 1.00 96.88 118 LEU A O 1
ATOM 873 N N . ALA A 1 119 ? -2.785 -4.522 2.302 1.00 97.81 119 ALA A N 1
ATOM 874 C CA . ALA A 1 119 ? -2.107 -3.959 3.467 1.00 97.81 119 ALA A CA 1
ATOM 875 C C . ALA A 1 119 ? -3.118 -3.482 4.528 1.00 97.81 119 ALA A C 1
ATOM 877 O O . ALA A 1 119 ? -2.965 -3.783 5.716 1.00 97.81 119 ALA A O 1
ATOM 878 N N . GLY A 1 120 ? -4.182 -2.793 4.101 1.00 96.75 120 GLY A N 1
ATOM 879 C CA . GLY A 1 120 ? -5.272 -2.355 4.974 1.00 96.75 120 GLY A CA 1
ATOM 880 C C . GLY A 1 120 ? -6.003 -3.518 5.648 1.00 96.75 120 GLY A C 1
ATOM 881 O O . GLY A 1 120 ? -6.190 -3.500 6.864 1.00 96.75 120 GLY A O 1
ATOM 882 N N . VAL A 1 121 ? -6.357 -4.561 4.887 1.00 96.50 121 VAL A N 1
ATOM 883 C CA . VAL A 1 121 ? -7.008 -5.776 5.412 1.00 96.50 121 VAL A CA 1
ATOM 884 C C . VAL A 1 121 ? -6.117 -6.473 6.435 1.00 96.50 121 VAL A C 1
ATOM 886 O O . VAL A 1 121 ? -6.594 -6.841 7.506 1.00 96.50 121 VAL A O 1
ATOM 889 N N . GLY A 1 122 ? -4.819 -6.618 6.156 1.00 95.81 122 GLY A N 1
ATOM 890 C CA . GLY A 1 122 ? -3.898 -7.243 7.103 1.00 95.81 122 GLY A CA 1
ATOM 891 C C . GLY A 1 122 ? -3.807 -6.480 8.428 1.00 95.81 122 GLY A C 1
ATOM 892 O O . GLY A 1 122 ? -3.775 -7.097 9.494 1.00 95.81 122 GLY A O 1
ATOM 893 N N . MET A 1 123 ? -3.860 -5.145 8.377 1.00 96.62 123 MET A N 1
ATOM 894 C CA . MET A 1 123 ? -3.906 -4.318 9.583 1.00 96.62 123 MET A CA 1
ATOM 895 C C . MET A 1 123 ? -5.237 -4.462 10.329 1.00 96.62 123 MET A C 1
ATOM 897 O O . MET A 1 123 ? -5.222 -4.635 11.545 1.00 96.62 123 MET A O 1
ATOM 901 N N . ALA A 1 124 ? -6.371 -4.454 9.623 1.00 94.81 124 ALA A N 1
ATOM 902 C CA . ALA A 1 124 ? -7.690 -4.643 10.228 1.00 94.81 124 ALA A CA 1
ATOM 903 C C . ALA A 1 124 ? -7.792 -5.990 10.968 1.00 94.81 124 ALA A C 1
ATOM 905 O O . ALA A 1 124 ? -8.241 -6.045 12.112 1.00 94.81 124 ALA A O 1
ATOM 906 N N . VAL A 1 125 ? -7.294 -7.069 10.353 1.00 94.62 125 VAL A N 1
ATOM 907 C CA . VAL A 1 125 ? -7.292 -8.420 10.938 1.00 94.62 125 VAL A CA 1
ATOM 908 C C . VAL A 1 125 ? -6.307 -8.539 12.109 1.00 94.62 125 VAL A C 1
ATOM 910 O O . VAL A 1 125 ? -6.605 -9.184 13.114 1.00 94.62 125 VAL A O 1
ATOM 913 N N . GLY A 1 126 ? -5.116 -7.944 12.002 1.00 92.88 126 GLY A N 1
ATO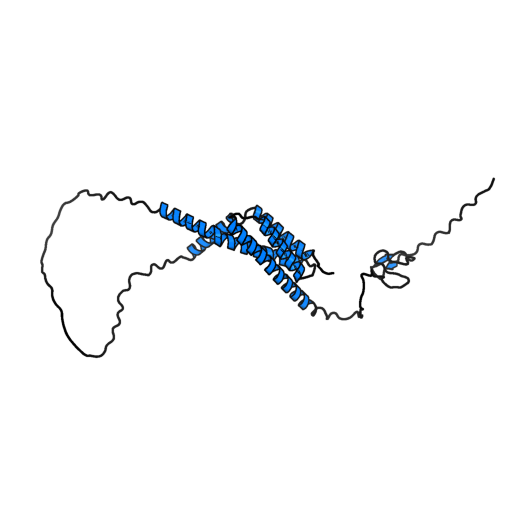M 914 C CA . GLY A 1 126 ? -4.071 -8.112 13.012 1.00 92.88 126 GLY A CA 1
ATOM 915 C C . GLY A 1 126 ? -4.189 -7.165 14.213 1.00 92.88 126 GLY A C 1
ATOM 916 O O . GLY A 1 126 ? -3.935 -7.612 15.337 1.00 92.88 126 GLY A O 1
ATOM 917 N N . TYR A 1 127 ? -4.595 -5.906 14.002 1.00 93.50 127 TYR A N 1
ATOM 918 C CA . TYR A 1 127 ? -4.728 -4.898 15.062 1.00 93.50 127 TYR A CA 1
ATOM 919 C C . TYR A 1 127 ? -6.074 -4.996 15.788 1.00 93.50 127 TYR A C 1
ATOM 921 O O . TYR A 1 127 ? -6.098 -4.981 17.015 1.00 93.50 127 TYR A O 1
ATOM 929 N N . GLY A 1 128 ? -7.179 -5.153 15.047 1.00 84.56 128 GLY A N 1
ATOM 930 C CA . GLY A 1 128 ? -8.524 -5.331 15.609 1.00 84.56 128 GLY A CA 1
ATOM 931 C C . GLY A 1 128 ? -9.120 -4.098 16.303 1.00 84.56 128 GLY A C 1
ATOM 932 O O . GLY A 1 128 ? -10.177 -4.210 16.917 1.00 84.56 128 GLY A O 1
ATOM 933 N N . HIS A 1 129 ? -8.468 -2.936 16.212 1.00 84.56 129 HIS A N 1
ATOM 934 C CA . HIS A 1 129 ? -8.919 -1.681 16.811 1.00 84.56 129 HIS A CA 1
ATOM 935 C C . HIS A 1 129 ? -9.107 -0.585 15.755 1.00 84.56 129 HIS A C 1
ATOM 937 O O . HIS A 1 129 ? -8.250 -0.367 14.900 1.00 84.56 129 HIS A O 1
ATOM 943 N N . GLU A 1 130 ? -10.215 0.148 15.864 1.00 84.31 130 GLU A N 1
ATOM 944 C CA . GLU A 1 130 ? -10.577 1.268 14.987 1.00 84.31 130 GLU A CA 1
ATOM 945 C C . GLU A 1 130 ? -9.862 2.558 15.413 1.00 84.31 130 GLU A C 1
ATOM 947 O O . GLU A 1 130 ? -10.469 3.509 15.906 1.00 84.31 130 GLU A O 1
ATOM 952 N N . GLU A 1 131 ? -8.538 2.594 15.259 1.00 89.62 131 GLU A N 1
ATOM 953 C CA . GLU A 1 131 ? -7.760 3.805 15.521 1.00 89.62 131 GLU A CA 1
ATOM 954 C C . GLU A 1 131 ? -7.113 4.349 14.252 1.00 89.62 131 GLU A C 1
ATOM 956 O O . GLU A 1 131 ? -6.600 3.611 13.406 1.00 89.62 131 GLU A O 1
ATOM 961 N N . ALA A 1 132 ? -7.044 5.680 14.168 1.00 93.75 132 ALA A N 1
ATOM 962 C CA . ALA A 1 132 ? -6.347 6.374 13.089 1.00 93.75 132 ALA A CA 1
ATOM 963 C C . ALA A 1 132 ? -4.881 5.922 12.953 1.00 93.75 132 ALA A C 1
ATOM 965 O O . ALA A 1 132 ? -4.337 5.916 11.850 1.00 93.75 132 ALA A O 1
ATOM 966 N N . LEU A 1 133 ? -4.255 5.501 14.059 1.00 93.88 133 LEU A N 1
ATOM 967 C CA . LEU A 1 133 ? -2.874 5.029 14.081 1.00 93.88 133 LEU A CA 1
ATOM 968 C C . LEU A 1 133 ? -2.678 3.752 13.246 1.00 93.88 133 LEU A C 1
ATOM 970 O O . LEU A 1 133 ? -1.724 3.682 12.473 1.00 93.88 133 LEU A O 1
ATOM 974 N N . GLY A 1 134 ? -3.615 2.798 13.310 1.00 94.75 134 GLY A N 1
ATOM 975 C CA . GLY A 1 134 ? -3.593 1.604 12.456 1.00 94.75 134 GLY A CA 1
ATOM 976 C C . GLY A 1 134 ? -3.702 1.965 10.972 1.00 94.75 134 GLY A C 1
ATOM 977 O O . GLY A 1 134 ? -2.948 1.450 10.146 1.00 94.75 134 GLY A O 1
ATOM 978 N N . GLY A 1 135 ? -4.562 2.935 10.645 1.00 96.06 135 GLY A N 1
ATOM 979 C CA . GLY A 1 135 ? -4.691 3.490 9.296 1.00 96.06 135 GLY A CA 1
ATOM 980 C C . GLY A 1 135 ? -3.393 4.092 8.754 1.00 96.06 135 GLY A C 1
ATOM 981 O O . GLY A 1 135 ? -2.994 3.790 7.628 1.00 96.06 135 GLY A O 1
ATOM 982 N N . ILE A 1 136 ? -2.714 4.922 9.553 1.00 97.12 136 ILE A N 1
ATOM 983 C CA . ILE A 1 136 ? -1.441 5.555 9.167 1.00 97.12 136 ILE A CA 1
ATOM 984 C C . ILE A 1 136 ? -0.360 4.492 8.947 1.00 97.12 136 ILE A C 1
ATOM 986 O O . ILE A 1 136 ? 0.335 4.528 7.931 1.00 97.12 136 ILE A O 1
ATOM 990 N N . CYS A 1 137 ? -0.241 3.520 9.858 1.00 97.00 137 CYS A N 1
ATOM 991 C CA . CYS A 1 137 ? 0.725 2.431 9.725 1.00 97.00 137 CYS A CA 1
ATOM 992 C C . CYS A 1 137 ? 0.470 1.587 8.467 1.00 97.00 137 CYS A C 1
ATOM 994 O O . CYS A 1 137 ? 1.414 1.295 7.736 1.00 97.00 137 CYS A O 1
ATOM 996 N N . ALA A 1 138 ? -0.786 1.242 8.169 1.00 97.62 138 ALA A N 1
ATOM 997 C CA . ALA A 1 138 ? -1.134 0.485 6.966 1.00 97.62 138 ALA A CA 1
ATOM 998 C C . ALA A 1 138 ? -0.792 1.249 5.677 1.00 97.62 138 ALA A C 1
ATOM 1000 O O . ALA A 1 138 ? -0.229 0.670 4.750 1.00 97.62 138 ALA A O 1
ATOM 1001 N N . ALA A 1 139 ? -1.080 2.554 5.624 1.00 97.94 139 ALA A N 1
ATOM 1002 C CA . ALA A 1 139 ? -0.729 3.397 4.482 1.00 97.94 139 ALA A CA 1
ATOM 1003 C C . ALA A 1 139 ? 0.793 3.509 4.288 1.00 97.94 139 ALA A C 1
ATOM 1005 O O . ALA A 1 139 ? 1.273 3.423 3.159 1.00 97.94 139 ALA A O 1
ATOM 1006 N N . ALA A 1 140 ? 1.561 3.640 5.375 1.00 98.12 140 ALA A N 1
ATOM 1007 C CA . ALA A 1 140 ? 3.022 3.667 5.314 1.00 98.12 140 ALA A CA 1
ATOM 1008 C C . ALA A 1 140 ? 3.600 2.340 4.794 1.00 98.12 140 ALA A C 1
ATOM 1010 O O . ALA A 1 140 ? 4.459 2.347 3.915 1.00 98.12 140 ALA A O 1
ATOM 1011 N N . ILE A 1 141 ? 3.093 1.203 5.286 1.00 98.12 141 ILE A N 1
ATOM 1012 C CA . ILE A 1 141 ? 3.499 -0.130 4.815 1.00 98.12 141 ILE A CA 1
ATOM 1013 C C . ILE A 1 141 ? 3.160 -0.306 3.330 1.00 98.12 141 ILE A C 1
ATOM 1015 O O . ILE A 1 141 ? 4.005 -0.773 2.568 1.00 98.12 141 ILE A O 1
ATOM 1019 N N . ALA A 1 142 ? 1.962 0.105 2.902 1.00 98.19 142 ALA A N 1
ATOM 1020 C CA . ALA A 1 142 ? 1.557 0.053 1.500 1.00 98.19 142 ALA A CA 1
ATOM 1021 C C . ALA A 1 142 ? 2.488 0.884 0.605 1.00 98.19 142 ALA A C 1
ATOM 1023 O O . ALA A 1 142 ? 2.939 0.392 -0.425 1.00 98.19 142 ALA A O 1
ATOM 1024 N N . LEU A 1 143 ? 2.824 2.112 1.016 1.00 97.31 143 LEU A N 1
ATOM 1025 C CA . LEU A 1 143 ? 3.742 2.981 0.279 1.00 97.31 143 LEU A CA 1
ATOM 1026 C C . LEU A 1 143 ? 5.121 2.333 0.133 1.00 97.31 143 LEU A C 1
ATOM 1028 O O . LEU A 1 143 ? 5.641 2.250 -0.978 1.00 97.31 143 LEU A O 1
ATOM 1032 N N . VAL A 1 144 ? 5.694 1.830 1.230 1.00 97.19 144 VAL A N 1
ATOM 1033 C CA . VAL A 1 144 ? 7.004 1.160 1.208 1.00 97.19 144 VAL A CA 1
ATOM 1034 C C . VAL A 1 144 ? 6.973 -0.069 0.298 1.00 97.19 144 VAL A C 1
ATOM 1036 O O . VAL A 1 144 ? 7.867 -0.241 -0.525 1.00 97.19 144 VAL A O 1
ATOM 1039 N N . ALA A 1 145 ? 5.929 -0.894 0.385 1.00 97.06 145 ALA A N 1
ATOM 1040 C CA . ALA A 1 145 ? 5.780 -2.069 -0.467 1.00 97.06 145 ALA A CA 1
ATOM 1041 C C . ALA A 1 145 ? 5.641 -1.708 -1.956 1.00 97.06 145 ALA A C 1
ATOM 1043 O O . ALA A 1 145 ? 6.235 -2.386 -2.793 1.00 97.06 145 ALA A O 1
ATOM 1044 N N . ILE A 1 146 ? 4.924 -0.628 -2.292 1.00 95.94 146 ILE A N 1
ATOM 1045 C CA . ILE A 1 146 ? 4.829 -0.127 -3.670 1.00 95.94 146 ILE A CA 1
ATOM 1046 C C . ILE A 1 146 ? 6.202 0.317 -4.175 1.00 95.94 146 ILE A C 1
ATOM 1048 O O . ILE A 1 146 ? 6.591 -0.075 -5.270 1.00 95.94 146 ILE A O 1
ATOM 1052 N N . VAL A 1 147 ? 6.957 1.082 -3.380 1.00 94.94 147 VAL A N 1
ATOM 1053 C CA . VAL A 1 147 ? 8.305 1.538 -3.761 1.00 94.94 147 VAL A CA 1
ATOM 1054 C C . VAL A 1 147 ? 9.245 0.353 -3.985 1.00 94.94 147 VAL A C 1
ATOM 1056 O O . VAL A 1 147 ? 9.948 0.323 -4.992 1.00 94.94 147 VAL A O 1
ATOM 1059 N N . ILE A 1 148 ? 9.224 -0.647 -3.098 1.00 95.19 148 ILE A N 1
ATOM 1060 C CA . ILE A 1 148 ? 10.040 -1.863 -3.239 1.00 95.19 148 ILE A CA 1
ATOM 1061 C C . ILE A 1 148 ? 9.660 -2.632 -4.510 1.00 95.19 148 ILE A C 1
ATOM 1063 O O . ILE A 1 148 ? 10.543 -3.018 -5.272 1.00 95.19 148 ILE A O 1
ATOM 1067 N N . ALA A 1 149 ? 8.364 -2.830 -4.769 1.00 94.75 149 ALA A N 1
ATOM 1068 C CA . ALA A 1 149 ? 7.897 -3.523 -5.969 1.00 94.75 149 ALA A CA 1
ATOM 1069 C C . ALA A 1 149 ? 8.327 -2.790 -7.249 1.00 94.75 149 ALA A C 1
ATOM 1071 O O . ALA A 1 149 ? 8.847 -3.406 -8.175 1.00 94.75 149 ALA A O 1
ATOM 1072 N N . LYS A 1 150 ? 8.170 -1.463 -7.267 1.00 93.62 150 LYS A N 1
ATOM 1073 C CA . LYS A 1 150 ? 8.547 -0.588 -8.381 1.00 93.62 150 LYS A CA 1
ATOM 1074 C C . LYS A 1 150 ? 10.056 -0.644 -8.651 1.00 93.62 150 LYS A C 1
ATOM 1076 O O . LYS A 1 150 ? 10.471 -0.815 -9.791 1.00 93.62 150 LYS A O 1
ATOM 1081 N N . ALA A 1 151 ? 10.874 -0.583 -7.598 1.00 93.06 151 ALA A N 1
ATOM 1082 C CA . ALA A 1 151 ? 12.324 -0.744 -7.695 1.00 93.06 151 ALA A CA 1
ATOM 1083 C C . ALA A 1 151 ? 12.718 -2.125 -8.238 1.00 93.06 151 ALA A C 1
ATOM 1085 O O . ALA A 1 151 ? 13.572 -2.210 -9.116 1.00 93.06 151 ALA A O 1
ATOM 1086 N N . ALA A 1 152 ? 12.068 -3.195 -7.773 1.00 94.25 152 ALA A N 1
ATOM 1087 C CA . ALA A 1 152 ? 12.329 -4.545 -8.266 1.00 94.25 152 ALA A CA 1
ATOM 1088 C C . ALA A 1 152 ? 12.003 -4.690 -9.763 1.00 94.25 152 ALA A C 1
ATOM 1090 O O . ALA A 1 152 ? 12.817 -5.236 -10.500 1.00 94.25 152 ALA A O 1
ATOM 1091 N N . ILE A 1 153 ? 10.860 -4.159 -10.216 1.00 93.06 153 ILE A N 1
ATOM 1092 C CA . ILE A 1 153 ? 10.455 -4.160 -11.634 1.00 93.06 153 ILE A CA 1
ATOM 1093 C C . ILE A 1 153 ? 11.445 -3.353 -12.486 1.00 93.06 153 ILE A C 1
ATOM 1095 O O . ILE A 1 153 ? 11.880 -3.818 -13.539 1.00 93.06 153 ILE A O 1
ATOM 1099 N N . PHE A 1 154 ? 11.839 -2.165 -12.020 1.00 91.81 154 PHE A N 1
ATOM 1100 C CA . PHE A 1 154 ? 12.819 -1.329 -12.712 1.00 91.81 154 PHE A CA 1
ATOM 1101 C C . PHE A 1 154 ? 14.154 -2.064 -12.891 1.00 91.81 154 PHE A C 1
ATOM 1103 O O . PHE A 1 154 ? 14.701 -2.109 -13.993 1.00 91.81 154 PHE A O 1
ATOM 1110 N N . ILE A 1 155 ? 14.670 -2.669 -11.817 1.00 91.38 155 ILE A N 1
ATOM 1111 C CA . ILE A 1 155 ? 15.959 -3.369 -11.831 1.00 91.38 155 ILE A CA 1
ATOM 1112 C C . ILE A 1 155 ? 15.896 -4.632 -12.698 1.00 91.38 155 ILE A C 1
ATOM 1114 O O . ILE A 1 155 ? 16.870 -4.948 -13.371 1.00 91.38 155 ILE A O 1
ATOM 1118 N N . SER A 1 156 ? 14.780 -5.365 -12.712 1.00 92.25 156 SER A N 1
ATOM 1119 C CA . SER A 1 156 ? 14.700 -6.623 -13.462 1.00 92.25 156 SER A CA 1
ATOM 1120 C C . SER A 1 156 ? 14.387 -6.442 -14.947 1.00 92.25 156 SER A C 1
ATOM 1122 O O . SER A 1 156 ? 14.848 -7.247 -15.751 1.00 92.25 156 SER A O 1
ATOM 1124 N N . ILE A 1 157 ? 13.601 -5.426 -15.321 1.00 90.69 157 ILE A N 1
ATOM 1125 C CA . ILE A 1 157 ? 13.132 -5.238 -16.704 1.00 90.69 157 ILE A CA 1
ATOM 1126 C C . ILE A 1 157 ? 13.891 -4.112 -17.398 1.00 90.69 157 ILE A C 1
ATOM 1128 O O . ILE A 1 157 ? 14.386 -4.294 -18.510 1.00 90.69 157 ILE A O 1
ATOM 1132 N N . LEU A 1 158 ? 13.980 -2.941 -16.763 1.00 87.31 158 LEU A N 1
ATOM 1133 C CA . LEU A 1 158 ? 14.488 -1.748 -17.434 1.00 87.31 158 LEU A CA 1
ATOM 1134 C C . LEU A 1 158 ? 16.015 -1.724 -17.475 1.00 87.31 158 LEU A C 1
ATOM 1136 O O . LEU A 1 158 ? 16.587 -1.370 -18.500 1.00 87.31 158 LEU A O 1
ATOM 1140 N N . PHE A 1 159 ? 16.680 -2.136 -16.395 1.00 87.69 159 PHE A N 1
ATOM 1141 C CA . PHE A 1 159 ? 18.142 -2.120 -16.339 1.00 87.69 159 PHE A CA 1
ATOM 1142 C C . PHE A 1 159 ? 18.802 -2.991 -17.428 1.00 87.69 159 PHE A C 1
ATOM 1144 O O . PHE A 1 159 ? 19.652 -2.464 -18.146 1.00 87.69 159 PHE A O 1
ATOM 1151 N N . PRO A 1 160 ? 18.386 -4.254 -17.667 1.00 89.75 160 PRO A N 1
ATOM 1152 C CA . PRO A 1 160 ? 18.929 -5.034 -18.781 1.00 89.75 160 PRO A CA 1
ATOM 1153 C C . PRO A 1 160 ? 18.651 -4.403 -20.150 1.00 89.75 160 PRO A C 1
ATOM 1155 O O . PRO A 1 160 ? 19.508 -4.444 -21.026 1.00 89.75 160 PRO A O 1
ATOM 1158 N N . ALA A 1 161 ? 17.478 -3.787 -20.334 1.00 88.00 161 ALA A N 1
ATOM 1159 C CA . ALA A 1 161 ? 17.127 -3.122 -21.588 1.00 88.00 161 ALA A CA 1
ATOM 1160 C C . ALA A 1 161 ? 18.002 -1.885 -21.855 1.00 88.00 161 ALA A C 1
ATOM 1162 O O . ALA A 1 161 ?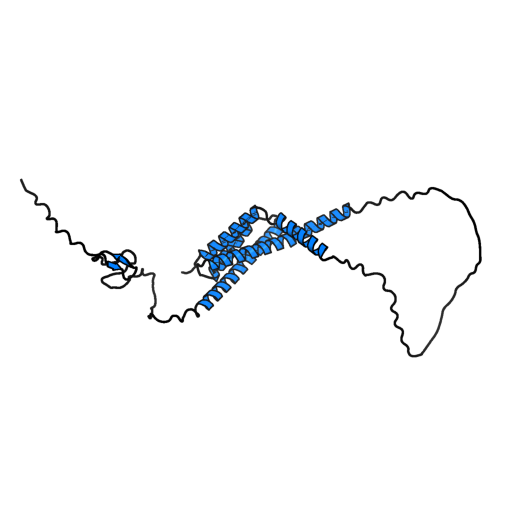 18.418 -1.663 -22.990 1.00 88.00 161 ALA A O 1
ATOM 1163 N N . ILE A 1 162 ? 18.312 -1.101 -20.817 1.00 87.62 162 ILE A N 1
ATOM 1164 C CA . ILE A 1 162 ? 19.216 0.053 -20.916 1.00 87.62 162 ILE A CA 1
ATOM 1165 C C . ILE A 1 162 ? 20.637 -0.406 -21.232 1.00 87.62 162 ILE A C 1
ATOM 1167 O O . ILE A 1 162 ? 21.260 0.171 -22.116 1.00 87.62 162 ILE A O 1
ATOM 1171 N N . ASN A 1 163 ? 21.136 -1.444 -20.555 1.00 88.06 163 ASN A N 1
ATOM 1172 C CA . ASN A 1 163 ? 22.484 -1.954 -20.813 1.00 88.06 163 ASN A CA 1
ATOM 1173 C C . ASN A 1 163 ? 22.614 -2.481 -22.247 1.00 88.06 163 ASN A C 1
ATOM 1175 O O . ASN A 1 163 ? 23.574 -2.139 -22.927 1.00 88.06 163 ASN A O 1
ATOM 1179 N N . ALA A 1 164 ? 21.609 -3.207 -22.744 1.00 89.19 164 ALA A N 1
ATOM 1180 C CA . ALA A 1 164 ? 21.592 -3.667 -24.131 1.00 89.19 164 ALA A CA 1
ATOM 1181 C C . ALA A 1 164 ? 21.578 -2.500 -25.140 1.00 89.19 164 ALA A C 1
ATOM 1183 O O . ALA A 1 164 ? 22.257 -2.550 -26.161 1.00 89.19 164 ALA A O 1
ATOM 1184 N N . LEU A 1 165 ? 20.827 -1.426 -24.862 1.00 86.75 165 LEU A N 1
ATOM 1185 C CA . LEU A 1 165 ? 20.834 -0.214 -25.693 1.00 86.75 165 LEU A CA 1
ATOM 1186 C C . LEU A 1 165 ? 22.182 0.517 -25.643 1.00 86.75 165 LEU A C 1
ATOM 1188 O O . LEU A 1 165 ? 22.640 1.019 -26.667 1.00 86.75 165 LEU A O 1
ATOM 1192 N N . ALA A 1 166 ? 22.811 0.574 -24.469 1.00 86.31 166 ALA A N 1
ATOM 1193 C CA . ALA A 1 166 ? 24.115 1.196 -24.291 1.00 86.31 166 ALA A CA 1
ATOM 1194 C C . ALA A 1 166 ? 25.201 0.443 -25.075 1.00 86.31 166 ALA A C 1
ATOM 1196 O O . ALA A 1 166 ? 25.977 1.081 -25.784 1.00 86.31 166 ALA A O 1
ATOM 1197 N N . GLU A 1 167 ? 25.201 -0.892 -25.024 1.00 87.94 167 GLU A N 1
ATOM 1198 C CA . GLU A 1 167 ? 26.110 -1.743 -25.802 1.00 87.94 167 GLU A CA 1
ATOM 1199 C C . GLU A 1 167 ? 25.944 -1.516 -27.311 1.00 87.94 167 GLU A C 1
ATOM 1201 O O . GLU A 1 167 ? 26.927 -1.236 -27.995 1.00 87.94 167 GLU A O 1
ATOM 1206 N N . MET A 1 168 ? 24.704 -1.510 -27.820 1.00 83.00 168 MET A N 1
ATOM 1207 C CA . MET A 1 168 ? 24.441 -1.218 -29.239 1.00 83.00 168 MET A CA 1
ATOM 1208 C C . MET A 1 168 ? 24.914 0.186 -29.647 1.00 83.00 168 MET A C 1
ATOM 1210 O O . MET A 1 168 ? 25.443 0.363 -30.741 1.00 83.00 168 MET A O 1
ATOM 1214 N N . SER A 1 169 ? 24.771 1.186 -28.769 1.00 85.00 169 SER A N 1
ATOM 1215 C CA . SER A 1 169 ? 25.242 2.549 -29.052 1.00 85.00 169 SER A CA 1
ATOM 1216 C C . SER A 1 169 ? 26.768 2.683 -29.047 1.00 85.00 169 SER A C 1
ATOM 1218 O O . SER A 1 169 ? 27.313 3.508 -29.779 1.00 85.00 169 SER A O 1
ATOM 1220 N N . ALA A 1 170 ? 27.461 1.880 -28.234 1.00 81.38 170 ALA A N 1
ATOM 1221 C CA . ALA A 1 170 ? 28.917 1.890 -28.151 1.00 81.38 170 ALA A CA 1
ATOM 1222 C C . ALA A 1 170 ? 29.549 1.255 -29.396 1.00 81.38 170 ALA A C 1
ATOM 1224 O O . ALA A 1 170 ? 30.551 1.757 -29.900 1.00 81.38 170 ALA A O 1
ATOM 1225 N N . GLU A 1 171 ? 28.939 0.191 -29.919 1.00 77.12 171 GLU A N 1
ATOM 1226 C CA . GLU A 1 171 ? 29.416 -0.497 -31.120 1.00 77.12 171 GLU A CA 1
ATOM 1227 C C . GLU A 1 171 ? 29.214 0.350 -32.389 1.00 77.12 171 GLU A C 1
ATOM 1229 O O . GLU A 1 171 ? 30.084 0.382 -33.253 1.00 77.12 171 GLU A O 1
ATOM 1234 N N . GLU A 1 172 ? 28.130 1.131 -32.465 1.00 68.81 172 GLU A N 1
ATOM 1235 C CA . GLU A 1 172 ? 27.866 2.047 -33.587 1.00 68.81 172 GLU A CA 1
ATOM 1236 C C . GLU A 1 172 ? 28.785 3.289 -33.590 1.00 68.81 172 GLU A C 1
ATOM 1238 O O . GLU A 1 172 ? 28.983 3.917 -34.629 1.00 68.81 172 GLU A O 1
ATOM 1243 N N . MET A 1 173 ? 29.387 3.639 -32.444 1.00 61.53 173 MET A N 1
ATOM 1244 C CA . MET A 1 173 ? 30.367 4.730 -32.332 1.00 61.53 173 MET A CA 1
ATOM 1245 C C . MET A 1 173 ? 31.827 4.268 -32.356 1.00 61.53 173 MET A C 1
ATOM 1247 O O . MET A 1 173 ? 32.720 5.117 -32.277 1.00 61.53 173 MET A O 1
ATOM 1251 N N . ALA A 1 174 ? 32.105 2.967 -32.488 1.00 57.12 174 ALA A N 1
ATOM 1252 C CA . ALA A 1 174 ? 33.455 2.512 -32.789 1.00 57.12 174 ALA A CA 1
ATOM 1253 C C . ALA A 1 174 ? 33.807 3.007 -34.205 1.00 57.12 174 ALA A C 1
ATOM 1255 O O . ALA A 1 174 ? 33.160 2.589 -35.166 1.00 57.12 174 ALA A O 1
ATOM 1256 N N . PRO A 1 175 ? 34.773 3.932 -34.367 1.00 60.44 175 PRO A N 1
ATOM 1257 C CA . PRO A 1 175 ? 35.079 4.491 -35.673 1.00 60.44 175 PRO A CA 1
ATOM 1258 C C . PRO A 1 175 ? 35.539 3.360 -36.594 1.00 60.44 175 PRO A C 1
ATOM 1260 O O . PRO A 1 175 ? 36.602 2.777 -36.377 1.00 60.44 175 PRO A O 1
ATOM 1263 N N . GLU A 1 176 ? 34.751 3.058 -37.632 1.00 52.19 176 GLU A N 1
ATOM 1264 C CA . GLU A 1 176 ? 35.258 2.353 -38.807 1.00 52.19 176 GLU A CA 1
ATOM 1265 C C . GLU A 1 176 ? 36.524 3.091 -39.240 1.00 52.19 176 GLU A C 1
ATOM 1267 O O . GLU A 1 176 ? 36.496 4.285 -39.551 1.00 52.19 176 GLU A O 1
ATOM 1272 N N . GLY A 1 177 ? 37.653 2.391 -39.141 1.00 49.94 177 GLY A N 1
ATOM 1273 C CA . GLY A 1 177 ? 38.970 2.966 -39.317 1.00 49.94 177 GLY A CA 1
ATOM 1274 C C . GLY A 1 177 ? 39.060 3.770 -40.606 1.00 49.94 177 GLY A C 1
ATOM 1275 O O . GLY A 1 177 ? 39.022 3.216 -41.705 1.00 49.94 177 GLY A O 1
ATOM 1276 N N . VAL A 1 178 ? 39.280 5.076 -40.458 1.00 44.41 178 VAL A N 1
ATOM 1277 C CA . VAL A 1 178 ? 39.942 5.877 -41.485 1.00 44.41 178 VAL A CA 1
ATOM 1278 C C . VAL A 1 178 ? 41.397 5.411 -41.516 1.00 44.41 178 VAL A C 1
ATOM 1280 O O . VAL A 1 178 ? 42.280 5.977 -40.878 1.00 44.41 178 VAL A O 1
ATOM 1283 N N . ALA A 1 179 ? 41.629 4.303 -42.212 1.00 50.44 179 ALA A N 1
ATOM 1284 C CA . ALA A 1 179 ? 42.896 4.068 -42.874 1.00 50.44 179 ALA A CA 1
ATOM 1285 C C . ALA A 1 179 ? 42.970 4.998 -44.099 1.00 50.44 179 ALA A C 1
ATOM 1287 O O . ALA A 1 179 ? 41.942 5.228 -44.736 1.00 50.44 179 ALA A O 1
ATOM 1288 N N . VAL A 1 180 ? 44.192 5.421 -44.465 1.00 46.16 180 VAL A N 1
ATOM 1289 C CA . VAL A 1 180 ? 44.573 6.231 -45.652 1.00 46.16 180 VAL A CA 1
ATOM 1290 C C . VAL A 1 180 ? 44.478 7.752 -45.373 1.00 46.16 180 VAL A C 1
ATOM 1292 O O . VAL A 1 180 ? 43.408 8.261 -45.074 1.00 46.16 180 VAL A O 1
ATOM 1295 N N . GLU A 1 181 ? 45.546 8.564 -45.351 1.00 43.62 181 GLU A N 1
ATOM 1296 C CA . GLU A 1 181 ? 46.797 8.562 -46.127 1.00 43.62 181 GLU A CA 1
ATOM 1297 C C . GLU A 1 181 ? 48.040 8.827 -45.255 1.00 43.62 181 GLU A C 1
ATOM 1299 O O . GLU A 1 181 ? 48.131 9.814 -44.522 1.00 43.62 181 GLU A O 1
ATOM 1304 N N . GLU A 1 182 ? 49.038 7.967 -45.424 1.00 43.94 182 GLU A N 1
ATOM 1305 C CA . GLU A 1 182 ? 50.430 8.204 -45.067 1.00 43.94 182 GLU A CA 1
ATOM 1306 C C . GLU A 1 182 ? 50.995 9.242 -46.055 1.00 43.94 182 GLU A C 1
ATOM 1308 O O . GLU A 1 182 ? 51.209 8.950 -47.233 1.00 43.94 182 GLU A O 1
ATOM 1313 N N . ALA A 1 183 ? 51.176 10.486 -45.607 1.00 41.53 183 ALA A N 1
ATOM 1314 C CA . ALA A 1 183 ? 51.762 11.543 -46.423 1.00 41.53 183 ALA A CA 1
ATOM 1315 C C . ALA A 1 183 ? 53.271 11.302 -46.612 1.00 41.53 183 ALA A C 1
ATOM 1317 O O . ALA A 1 183 ? 54.108 11.793 -45.856 1.00 41.53 183 ALA A O 1
ATOM 1318 N N . VAL A 1 184 ? 53.602 10.547 -47.659 1.00 46.25 184 VAL A N 1
ATOM 1319 C CA . VAL A 1 184 ? 54.895 10.580 -48.348 1.00 46.25 184 VAL A CA 1
ATOM 1320 C C . VAL A 1 184 ? 54.990 11.898 -49.123 1.00 46.25 184 VAL A C 1
ATOM 1322 O O . VAL A 1 184 ? 54.132 12.191 -49.953 1.00 46.25 184 VAL A O 1
ATOM 1325 N N . GLY A 1 185 ? 56.034 12.694 -48.871 1.00 36.88 185 GLY A N 1
ATOM 1326 C CA . GLY A 1 185 ? 56.265 13.949 -49.595 1.00 36.88 185 GLY A CA 1
ATOM 1327 C C . GLY A 1 185 ? 57.520 14.721 -49.177 1.00 36.88 185 GLY A C 1
ATOM 1328 O O . GLY A 1 185 ? 57.408 15.784 -48.584 1.00 36.88 185 GLY A O 1
ATOM 1329 N N . GLU A 1 186 ? 58.683 14.139 -49.480 1.00 46.34 186 GLU A N 1
ATOM 1330 C CA . GLU A 1 186 ? 59.922 14.764 -49.993 1.00 46.34 186 GLU A CA 1
ATOM 1331 C C . GLU A 1 186 ? 60.403 16.130 -49.444 1.00 46.34 186 GLU A C 1
ATOM 1333 O O . GLU A 1 186 ? 59.812 17.180 -49.696 1.00 46.34 186 GLU A O 1
ATOM 1338 N N . GLY A 1 187 ? 61.600 16.136 -48.833 1.00 34.41 187 GLY A N 1
ATOM 1339 C CA . GLY A 1 187 ? 62.352 17.367 -48.561 1.00 34.41 187 GLY A CA 1
ATOM 1340 C C . GLY A 1 187 ? 63.684 17.199 -47.813 1.00 34.41 187 GLY A C 1
ATOM 1341 O O . GLY A 1 187 ? 63.847 17.759 -46.735 1.00 34.41 187 GLY A O 1
ATOM 1342 N N . GLU A 1 188 ? 64.644 16.457 -48.373 1.00 41.91 188 GLU A N 1
ATOM 1343 C CA . GLU A 1 188 ? 66.092 16.651 -48.108 1.00 41.91 188 GLU A CA 1
ATOM 1344 C C . GLU A 1 188 ? 66.631 17.841 -48.957 1.00 41.91 188 GLU A C 1
ATOM 1346 O O . GLU A 1 188 ? 65.930 18.193 -49.915 1.00 41.91 188 GLU A O 1
ATOM 1351 N N . PRO A 1 189 ? 67.834 18.459 -48.731 1.00 50.62 189 PRO A N 1
ATOM 1352 C CA . PRO A 1 189 ? 69.060 17.862 -48.146 1.00 50.62 189 PRO A CA 1
ATOM 1353 C C . PRO A 1 189 ? 70.015 18.780 -47.294 1.00 50.62 189 PRO A C 1
ATOM 1355 O O . PRO A 1 189 ? 69.838 19.994 -47.202 1.00 50.62 189 PRO A O 1
ATOM 1358 N N . VAL A 1 190 ? 71.132 18.163 -46.837 1.00 43.22 190 VAL A N 1
ATOM 1359 C CA . VAL A 1 190 ? 72.488 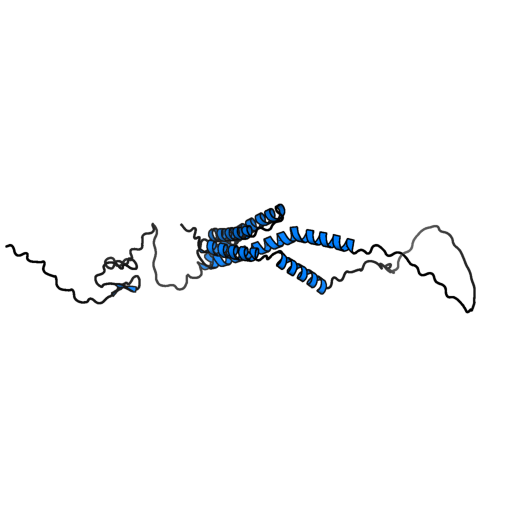18.703 -46.467 1.00 43.22 190 VAL A CA 1
ATOM 1360 C C . VAL A 1 190 ? 72.651 19.211 -45.004 1.00 43.22 190 VAL A C 1
ATOM 1362 O O . VAL A 1 190 ? 71.846 20.009 -44.552 1.00 43.22 190 VAL A O 1
ATOM 1365 N N . ALA A 1 191 ? 73.645 18.848 -44.166 1.00 35.56 191 ALA A N 1
ATOM 1366 C CA . ALA A 1 191 ? 75.044 18.443 -44.382 1.00 35.56 191 ALA A CA 1
ATOM 1367 C C . ALA A 1 191 ? 75.649 17.587 -43.231 1.00 35.56 191 ALA A C 1
ATOM 1369 O O . ALA A 1 191 ? 75.401 17.841 -42.057 1.00 35.56 191 ALA A O 1
ATOM 1370 N N . GLU A 1 192 ? 76.496 16.639 -43.643 1.00 39.78 192 GLU A N 1
ATOM 1371 C CA . GLU A 1 192 ? 77.732 16.061 -43.066 1.00 39.78 192 GLU A CA 1
ATOM 1372 C C . GLU A 1 192 ? 78.147 16.310 -41.593 1.00 39.78 192 GLU A C 1
ATOM 1374 O O . GLU A 1 192 ? 78.384 17.434 -41.160 1.00 39.78 192 GLU A O 1
ATOM 1379 N N . THR A 1 193 ? 78.508 15.230 -40.883 1.00 38.03 193 THR A N 1
ATOM 1380 C CA . THR A 1 193 ? 79.929 14.848 -40.670 1.00 38.03 193 THR A CA 1
ATOM 1381 C C . THR A 1 193 ? 80.073 13.424 -40.096 1.00 38.03 193 THR A C 1
ATOM 1383 O O . THR A 1 193 ? 79.152 12.945 -39.435 1.00 38.03 193 THR A O 1
ATOM 1386 N N . PRO A 1 194 ? 81.193 12.722 -40.379 1.00 52.34 194 PRO A N 1
ATOM 1387 C CA . PRO A 1 194 ? 81.386 11.307 -40.071 1.00 52.34 194 PRO A CA 1
ATOM 1388 C C . PRO A 1 194 ? 82.309 11.074 -38.865 1.00 52.34 194 PRO A C 1
ATOM 1390 O O . PRO A 1 194 ? 83.140 11.917 -38.553 1.00 52.34 194 PRO A O 1
ATOM 1393 N N . ASP A 1 195 ? 82.156 9.905 -38.242 1.00 33.91 195 ASP A N 1
ATOM 1394 C CA . ASP A 1 195 ? 83.182 9.042 -37.619 1.00 33.91 195 ASP A CA 1
ATOM 1395 C C . ASP A 1 195 ? 82.443 8.150 -36.604 1.00 33.91 195 ASP A C 1
ATOM 1397 O O . ASP A 1 195 ? 81.643 8.629 -35.812 1.00 33.91 195 ASP A O 1
ATOM 1401 N N . GLY A 1 196 ? 82.575 6.832 -36.544 1.00 36.59 196 GLY A N 1
ATOM 1402 C CA . GLY A 1 196 ? 83.561 5.923 -37.093 1.00 36.59 196 GLY A CA 1
ATOM 1403 C C . GLY A 1 196 ? 83.669 4.760 -36.102 1.00 36.59 196 GLY A C 1
ATOM 1404 O O . GLY A 1 196 ? 83.719 4.990 -34.897 1.00 36.59 196 GLY A O 1
ATOM 1405 N N . SER A 1 197 ? 83.758 3.533 -36.626 1.00 40.72 197 SER A N 1
ATOM 1406 C CA . SER A 1 197 ? 84.190 2.298 -35.939 1.00 40.72 197 SER A CA 1
ATOM 1407 C C . SER A 1 197 ? 83.262 1.704 -34.861 1.00 40.72 197 SER A C 1
ATOM 1409 O O . SER A 1 197 ? 82.651 2.420 -34.087 1.00 40.72 197 SER A O 1
ATOM 1411 N N . SER A 1 198 ? 83.182 0.398 -34.616 1.00 33.91 198 SER A N 1
ATOM 1412 C CA . SER A 1 198 ? 83.235 -0.860 -35.382 1.00 33.91 198 SER A CA 1
ATOM 1413 C C . SER A 1 198 ? 83.277 -1.985 -34.333 1.00 33.91 198 SER A C 1
ATOM 1415 O O . SER A 1 198 ? 83.781 -1.754 -33.240 1.00 33.91 198 SER A O 1
ATOM 1417 N N . GLN A 1 199 ? 82.891 -3.195 -34.751 1.00 36.22 199 GLN A N 1
ATOM 1418 C CA . GLN A 1 199 ? 83.117 -4.512 -34.118 1.00 36.22 199 GLN A CA 1
ATOM 1419 C C . GLN A 1 199 ? 82.047 -4.952 -33.101 1.00 36.22 199 GLN A C 1
ATOM 1421 O O . GLN A 1 199 ? 81.833 -4.291 -32.095 1.00 36.22 199 GLN A O 1
ATOM 1426 N N . SER A 1 200 ? 81.197 -5.949 -33.409 1.00 37.53 200 SER A N 1
ATOM 1427 C CA . SER A 1 200 ? 81.469 -7.393 -33.663 1.00 37.53 200 SER A CA 1
ATOM 1428 C C . SER A 1 200 ? 81.917 -8.088 -32.363 1.00 37.53 200 SER A C 1
ATOM 1430 O O . SER A 1 200 ? 82.742 -7.541 -31.649 1.00 37.53 200 SER A O 1
ATOM 1432 N N . THR A 1 201 ? 81.468 -9.272 -31.946 1.00 31.77 201 THR A N 1
ATOM 1433 C CA . THR A 1 201 ? 80.826 -10.418 -32.615 1.00 31.77 201 THR A CA 1
ATOM 1434 C C . THR A 1 201 ? 80.554 -11.484 -31.536 1.00 31.77 201 THR A C 1
ATOM 1436 O O . THR A 1 201 ? 81.281 -11.522 -30.548 1.00 31.77 201 THR A O 1
ATOM 1439 N N . ASP A 1 202 ? 79.578 -12.359 -31.810 1.00 31.14 202 ASP A N 1
ATOM 1440 C CA . ASP A 1 202 ? 79.543 -13.812 -31.532 1.00 31.14 202 ASP A CA 1
ATOM 1441 C C . ASP A 1 202 ? 79.588 -14.312 -30.069 1.00 31.14 202 ASP A C 1
ATOM 1443 O O . ASP A 1 202 ? 80.501 -14.031 -29.308 1.00 31.14 202 ASP A O 1
ATOM 1447 N N . ALA A 1 203 ? 78.552 -14.978 -29.550 1.00 36.59 203 ALA A N 1
ATOM 1448 C CA . ALA A 1 203 ? 77.999 -16.306 -29.866 1.00 36.59 203 ALA A CA 1
ATOM 1449 C C . ALA A 1 203 ? 78.607 -17.460 -29.038 1.00 36.59 203 ALA A C 1
ATOM 1451 O O . ALA A 1 203 ? 79.812 -17.578 -28.863 1.00 36.59 203 ALA A O 1
ATOM 1452 N N . GLN A 1 204 ? 77.690 -18.361 -28.663 1.00 35.56 204 GLN A N 1
ATOM 1453 C CA . GLN A 1 204 ? 77.842 -19.791 -28.363 1.00 35.56 204 GLN A CA 1
ATOM 1454 C C . GLN A 1 204 ? 78.087 -20.300 -26.925 1.00 35.56 204 GLN A C 1
ATOM 1456 O O . GLN A 1 204 ? 79.138 -20.128 -26.324 1.00 35.56 204 GLN A O 1
ATOM 1461 N N . ALA A 1 205 ? 77.113 -21.146 -26.550 1.00 33.38 205 ALA A N 1
ATOM 1462 C CA . ALA A 1 205 ? 77.249 -22.519 -26.045 1.00 33.38 205 ALA A CA 1
ATOM 1463 C C . ALA A 1 205 ? 77.225 -22.769 -24.521 1.00 33.38 205 ALA A C 1
ATOM 1465 O O . ALA A 1 205 ? 78.138 -22.437 -23.777 1.00 33.38 205 ALA A O 1
ATOM 1466 N N . ALA A 1 206 ? 76.162 -23.477 -24.113 1.00 36.41 206 ALA A N 1
ATOM 1467 C CA . ALA A 1 206 ? 76.053 -24.356 -22.934 1.00 36.41 206 ALA A CA 1
ATOM 1468 C C . ALA A 1 206 ? 76.975 -25.609 -23.079 1.00 36.41 206 ALA A C 1
ATOM 1470 O O . ALA A 1 206 ? 77.615 -25.697 -24.133 1.00 36.41 206 ALA A O 1
ATOM 1471 N N . PRO A 1 207 ? 77.001 -26.650 -22.194 1.00 46.06 207 PRO A N 1
ATOM 1472 C CA . PRO A 1 207 ? 76.284 -26.921 -20.920 1.00 46.06 207 PRO A CA 1
ATOM 1473 C C . PRO A 1 207 ? 77.135 -27.591 -19.778 1.00 46.06 207 PRO A C 1
ATOM 1475 O O . PRO A 1 207 ? 78.305 -27.903 -19.975 1.00 46.06 207 PRO A O 1
ATOM 1478 N N . GLY A 1 208 ? 76.498 -27.903 -18.627 1.00 32.88 208 GLY A N 1
ATOM 1479 C CA . GLY A 1 208 ? 76.933 -28.862 -17.567 1.00 32.88 208 GLY A CA 1
ATOM 1480 C C . GLY A 1 208 ? 77.849 -28.278 -16.472 1.00 32.88 208 GLY A C 1
ATOM 1481 O O . GLY A 1 208 ? 78.614 -27.372 -16.757 1.00 32.88 208 GLY A O 1
ATOM 1482 N N . GLU A 1 209 ? 77.880 -28.683 -15.198 1.00 37.31 209 GLU A N 1
ATOM 1483 C CA . GLU A 1 209 ? 77.223 -29.709 -14.373 1.00 37.31 209 GLU A CA 1
ATOM 1484 C C . GLU A 1 209 ? 77.563 -29.382 -12.884 1.00 37.31 209 GLU A C 1
ATOM 1486 O O . GLU A 1 209 ? 78.646 -28.884 -12.595 1.00 37.31 209 GLU A O 1
ATOM 1491 N N . GLU A 1 210 ? 76.631 -29.682 -11.969 1.00 36.84 210 GLU A N 1
ATOM 1492 C CA . GLU A 1 210 ? 76.811 -30.124 -10.563 1.00 36.84 210 GLU A CA 1
ATOM 1493 C C . GLU A 1 210 ? 77.414 -29.240 -9.424 1.00 36.84 210 GLU A C 1
ATOM 1495 O O . GLU A 1 210 ? 78.607 -28.982 -9.330 1.00 36.84 210 GLU A O 1
ATOM 1500 N N . MET A 1 211 ? 76.542 -29.028 -8.416 1.00 37.31 211 MET A N 1
ATOM 1501 C CA . MET A 1 211 ? 76.729 -29.219 -6.956 1.00 37.31 211 MET A CA 1
ATOM 1502 C C . MET A 1 211 ? 77.354 -28.134 -6.041 1.00 37.31 211 MET A C 1
ATOM 1504 O O . MET A 1 211 ? 78.545 -27.852 -6.063 1.00 37.31 211 MET A O 1
ATOM 1508 N N . ALA A 1 212 ? 76.511 -27.768 -5.057 1.00 31.62 212 ALA A N 1
ATOM 1509 C CA . ALA A 1 212 ? 76.784 -27.430 -3.649 1.00 31.62 212 ALA A CA 1
ATOM 1510 C C . ALA A 1 212 ? 77.285 -26.018 -3.276 1.00 31.62 212 ALA A C 1
ATOM 1512 O O . ALA A 1 212 ? 78.360 -25.585 -3.670 1.00 31.62 212 ALA A O 1
ATOM 1513 N N . GLY A 1 213 ? 76.550 -25.365 -2.364 1.00 32.47 213 GLY A N 1
ATOM 1514 C CA . GLY A 1 213 ? 77.077 -24.268 -1.546 1.00 32.47 213 GLY A CA 1
ATOM 1515 C C . GLY A 1 213 ? 76.012 -23.304 -1.027 1.00 32.47 213 GLY A C 1
ATOM 1516 O O . GLY A 1 213 ? 75.304 -22.682 -1.802 1.00 32.47 213 GLY A O 1
ATOM 1517 N N . GLU A 1 214 ? 75.910 -23.203 0.292 1.00 33.84 214 GLU A N 1
ATOM 1518 C CA . GLU A 1 214 ? 75.001 -22.362 1.072 1.00 33.84 214 GLU A CA 1
ATOM 1519 C C . GLU A 1 214 ? 75.047 -20.845 0.789 1.00 33.84 214 GLU A C 1
ATOM 1521 O O . GLU A 1 214 ? 76.099 -20.275 0.524 1.00 33.84 214 GLU A O 1
ATOM 1526 N N . ALA A 1 215 ? 73.885 -20.222 1.039 1.00 36.53 215 ALA A N 1
ATOM 1527 C CA . ALA A 1 215 ? 73.661 -18.890 1.616 1.00 36.53 215 ALA A CA 1
ATOM 1528 C C . ALA A 1 215 ? 74.199 -17.639 0.891 1.00 36.53 215 ALA A C 1
ATOM 1530 O O . ALA A 1 215 ? 75.385 -17.342 0.937 1.00 36.53 215 ALA A O 1
ATOM 1531 N N . ALA A 1 216 ? 73.282 -16.779 0.429 1.00 35.53 216 ALA A N 1
ATOM 1532 C CA . ALA A 1 216 ? 73.093 -15.433 0.989 1.00 35.53 216 ALA A CA 1
ATOM 1533 C C . ALA A 1 216 ? 71.987 -14.657 0.251 1.00 35.53 216 ALA A C 1
ATOM 1535 O O . ALA A 1 216 ? 71.753 -14.836 -0.937 1.00 35.53 216 ALA A O 1
ATOM 1536 N N . ALA A 1 217 ? 71.328 -13.804 1.031 1.00 41.62 217 ALA A N 1
ATOM 1537 C CA . ALA A 1 217 ? 70.291 -12.834 0.710 1.00 41.62 217 ALA A CA 1
ATOM 1538 C C . ALA A 1 217 ? 70.431 -12.073 -0.625 1.00 41.62 217 ALA A C 1
ATOM 1540 O O . ALA A 1 217 ? 71.520 -11.635 -0.990 1.00 41.62 217 ALA A O 1
ATOM 1541 N N . GLY A 1 218 ? 69.282 -11.812 -1.256 1.00 36.06 218 GLY A N 1
ATOM 1542 C CA . GLY A 1 218 ? 69.136 -10.883 -2.378 1.00 36.06 218 GLY A CA 1
ATOM 1543 C C . GLY A 1 218 ? 67.834 -11.110 -3.144 1.00 36.06 218 GLY A C 1
ATOM 1544 O O . GLY A 1 218 ? 67.870 -11.554 -4.285 1.00 36.06 218 GLY A O 1
ATOM 1545 N N . GLU A 1 219 ? 66.686 -10.880 -2.505 1.00 42.31 219 GLU A N 1
ATOM 1546 C CA . GLU A 1 219 ? 65.392 -10.841 -3.196 1.00 42.31 219 GLU A CA 1
ATOM 1547 C C . GLU A 1 219 ? 65.251 -9.476 -3.889 1.00 42.31 219 GLU A C 1
ATOM 1549 O O . GLU A 1 219 ? 64.946 -8.478 -3.244 1.00 42.31 219 GLU A O 1
ATOM 1554 N N . GLU A 1 220 ? 65.496 -9.428 -5.197 1.00 49.41 220 GLU A N 1
ATOM 1555 C CA . GLU A 1 220 ? 65.052 -8.338 -6.075 1.00 49.41 220 GLU A CA 1
ATOM 1556 C C . GLU A 1 220 ? 63.883 -8.888 -6.910 1.00 49.41 220 GLU A C 1
ATOM 1558 O O . GLU A 1 220 ? 64.111 -9.754 -7.765 1.00 49.41 220 GLU A O 1
ATOM 1563 N N . PRO A 1 221 ? 62.624 -8.474 -6.673 1.00 42.41 221 PRO A N 1
ATOM 1564 C CA . PRO A 1 221 ? 61.527 -8.892 -7.522 1.00 42.41 221 PRO A CA 1
ATOM 1565 C C . PRO A 1 221 ? 61.537 -8.085 -8.822 1.00 42.41 221 PRO A C 1
ATOM 1567 O O . PRO A 1 221 ? 61.330 -6.874 -8.859 1.00 42.41 221 PRO A O 1
ATOM 1570 N N . LEU A 1 222 ? 61.816 -8.842 -9.877 1.00 38.12 222 LEU A N 1
ATOM 1571 C CA . LEU A 1 222 ? 61.354 -8.715 -11.252 1.00 38.12 222 LEU A CA 1
ATOM 1572 C C . LEU A 1 222 ? 60.141 -7.774 -11.406 1.00 38.12 222 LEU A C 1
ATOM 1574 O O . LEU A 1 222 ? 59.088 -8.012 -10.821 1.00 38.12 222 LEU A O 1
ATOM 1578 N N . GLY A 1 223 ? 60.319 -6.727 -12.216 1.00 40.66 223 GLY A N 1
ATOM 1579 C CA . GLY A 1 223 ? 59.304 -5.727 -12.528 1.00 40.66 223 GLY A CA 1
ATOM 1580 C C . GLY A 1 223 ? 58.033 -6.338 -13.114 1.00 40.66 223 GLY A C 1
ATOM 1581 O O . GLY A 1 223 ? 58.016 -6.823 -14.244 1.00 40.66 223 GLY A O 1
ATOM 1582 N N . GLU A 1 224 ? 56.973 -6.261 -12.322 1.00 46.16 224 GLU A N 1
ATOM 1583 C CA . GLU A 1 224 ? 55.579 -6.459 -12.698 1.00 46.16 224 GLU A CA 1
ATOM 1584 C C . GLU A 1 224 ? 55.019 -5.093 -13.138 1.00 46.16 224 GLU A C 1
ATOM 1586 O O . GLU A 1 224 ? 54.195 -4.481 -12.471 1.00 46.16 224 GLU A O 1
ATOM 1591 N N . GLU A 1 225 ? 55.540 -4.552 -14.244 1.00 48.47 225 GLU A N 1
ATOM 1592 C CA . GLU A 1 225 ? 54.929 -3.412 -14.941 1.00 48.47 225 GLU A CA 1
ATOM 1593 C C . GLU A 1 225 ? 53.948 -3.955 -15.981 1.00 48.47 225 GLU A C 1
ATOM 1595 O O . GLU A 1 225 ? 54.319 -4.191 -17.126 1.00 48.47 225 GLU A O 1
ATOM 1600 N N . LEU A 1 226 ? 52.717 -4.224 -15.550 1.00 49.03 226 LEU A N 1
ATOM 1601 C CA . LEU A 1 226 ? 51.463 -4.063 -16.299 1.00 49.03 226 LEU A CA 1
ATOM 1602 C C . LEU A 1 226 ? 50.382 -4.777 -15.486 1.00 49.03 226 LEU A C 1
ATOM 1604 O O . LEU A 1 226 ? 50.253 -5.988 -15.626 1.00 49.03 226 LEU A O 1
ATOM 1608 N N . LEU A 1 227 ? 49.648 -4.052 -14.639 1.00 47.38 227 LEU A N 1
ATOM 1609 C CA . LEU A 1 227 ? 48.238 -4.303 -14.282 1.00 47.38 227 LEU A CA 1
ATOM 1610 C C . LEU A 1 227 ? 47.787 -3.367 -13.143 1.00 47.38 227 LEU A C 1
ATOM 1612 O O . LEU A 1 227 ? 47.167 -3.808 -12.191 1.00 47.38 227 LEU A O 1
ATOM 1616 N N . ASP A 1 228 ? 48.039 -2.065 -13.268 1.00 39.00 228 ASP A N 1
ATOM 1617 C CA . ASP A 1 228 ? 47.352 -1.057 -12.449 1.00 39.00 228 ASP A CA 1
ATOM 1618 C C . ASP A 1 228 ? 46.776 0.020 -13.374 1.00 39.00 228 ASP A C 1
ATOM 1620 O O . ASP A 1 228 ? 47.061 1.208 -13.267 1.00 39.00 228 ASP A O 1
ATOM 1624 N N . GLU A 1 229 ? 45.926 -0.400 -14.316 1.00 47.62 229 GLU A N 1
ATOM 1625 C CA . GLU A 1 229 ? 44.835 0.473 -14.755 1.00 47.62 229 GLU A CA 1
ATOM 1626 C C . GLU A 1 229 ? 43.722 0.335 -13.706 1.00 47.62 229 GLU A C 1
ATOM 1628 O O . GLU A 1 229 ? 42.643 -0.205 -13.958 1.00 47.62 229 GLU A O 1
ATOM 1633 N N . GLU A 1 230 ? 44.033 0.752 -12.471 1.00 46.59 230 GLU A N 1
ATOM 1634 C CA . GLU A 1 230 ? 43.019 1.038 -11.470 1.00 46.59 230 GLU A CA 1
ATOM 1635 C C . GLU A 1 230 ? 42.152 2.134 -12.079 1.00 46.59 230 GLU A C 1
ATOM 1637 O O . GLU A 1 230 ? 42.516 3.308 -12.144 1.00 46.59 230 GLU A O 1
ATOM 1642 N N . THR A 1 231 ? 41.001 1.727 -12.602 1.00 49.44 231 THR A N 1
ATOM 1643 C CA . THR A 1 231 ? 39.928 2.638 -12.959 1.00 49.44 231 THR A CA 1
ATOM 1644 C C . THR A 1 231 ? 39.489 3.272 -11.641 1.00 49.44 231 THR A C 1
ATOM 1646 O O . THR A 1 231 ? 38.622 2.749 -10.941 1.00 49.44 231 THR A O 1
ATOM 1649 N N . GLU A 1 232 ? 40.137 4.377 -11.256 1.00 46.56 232 GLU A N 1
ATOM 1650 C CA . GLU A 1 232 ? 39.648 5.317 -10.255 1.00 46.56 232 GLU A CA 1
ATOM 1651 C C . GLU A 1 232 ? 38.315 5.858 -10.782 1.00 46.56 232 GLU A C 1
ATOM 1653 O O . GLU A 1 232 ? 38.228 6.943 -11.356 1.00 46.56 232 GLU A O 1
ATOM 1658 N N . VAL A 1 233 ? 37.247 5.075 -10.622 1.00 54.03 233 VAL A N 1
ATOM 1659 C CA . VAL A 1 233 ? 35.879 5.551 -10.787 1.00 54.03 233 VAL A CA 1
ATOM 1660 C C . VAL A 1 233 ? 35.669 6.526 -9.639 1.00 54.03 233 VAL A C 1
ATOM 1662 O O . VAL A 1 233 ? 35.297 6.149 -8.525 1.00 54.03 233 VAL A O 1
ATOM 1665 N N . GLY A 1 234 ? 36.022 7.786 -9.883 1.00 50.97 234 GLY A N 1
ATOM 1666 C CA . GLY A 1 234 ? 35.975 8.834 -8.883 1.00 50.97 234 GLY A CA 1
ATOM 1667 C C . GLY A 1 234 ? 34.584 8.897 -8.262 1.00 50.97 234 GLY A C 1
ATOM 1668 O O . GLY A 1 234 ? 33.570 8.686 -8.927 1.00 50.97 234 GLY A O 1
ATOM 1669 N N . ALA A 1 235 ? 34.501 9.235 -6.975 1.00 59.03 235 ALA A N 1
ATOM 1670 C CA . ALA A 1 235 ? 33.218 9.388 -6.282 1.00 59.03 235 ALA A CA 1
ATOM 1671 C C . ALA A 1 235 ? 32.246 10.345 -7.013 1.00 59.03 235 ALA A C 1
ATOM 1673 O O . ALA A 1 235 ? 31.031 10.233 -6.853 1.00 59.03 235 ALA A O 1
ATOM 1674 N N . ALA A 1 236 ? 32.775 11.260 -7.835 1.00 60.50 236 ALA A N 1
ATOM 1675 C CA . ALA A 1 236 ? 32.010 12.125 -8.727 1.00 60.50 236 ALA A CA 1
ATOM 1676 C C . ALA A 1 236 ? 31.309 11.361 -9.868 1.00 60.50 236 ALA A C 1
ATOM 1678 O O . ALA A 1 236 ? 30.143 11.647 -10.139 1.00 60.50 236 ALA A O 1
ATOM 1679 N N . ASP A 1 237 ? 31.957 10.362 -10.472 1.00 66.12 237 ASP A N 1
ATOM 1680 C CA . ASP A 1 237 ? 31.354 9.505 -11.500 1.00 66.12 237 ASP A CA 1
ATOM 1681 C C . ASP A 1 237 ? 30.323 8.555 -10.892 1.00 66.12 237 ASP A C 1
ATOM 1683 O O . ASP A 1 237 ? 29.222 8.419 -11.424 1.00 66.12 237 ASP A O 1
ATOM 1687 N N . LEU A 1 238 ? 30.597 7.990 -9.710 1.00 67.75 238 LEU A N 1
ATOM 1688 C CA . LEU A 1 238 ? 29.612 7.171 -8.997 1.00 67.75 238 LEU A CA 1
ATOM 1689 C C . LEU A 1 238 ? 28.367 7.990 -8.601 1.00 67.75 238 LEU A C 1
ATOM 1691 O O . LEU A 1 238 ? 27.235 7.513 -8.717 1.00 67.75 238 LEU A O 1
ATOM 1695 N N . ALA A 1 239 ? 28.558 9.242 -8.170 1.00 73.94 239 ALA A N 1
ATOM 1696 C CA . ALA A 1 239 ? 27.462 10.161 -7.870 1.00 73.94 239 ALA A CA 1
ATOM 1697 C C . ALA A 1 239 ? 26.694 10.584 -9.134 1.00 73.94 239 ALA A C 1
ATOM 1699 O O . ALA A 1 239 ? 25.466 10.671 -9.094 1.00 73.94 239 ALA A O 1
ATOM 1700 N N . GLY A 1 240 ? 27.390 10.810 -10.251 1.00 76.25 240 GLY A N 1
ATOM 1701 C CA . GLY A 1 240 ? 26.789 11.131 -11.546 1.00 76.25 240 GLY A CA 1
ATOM 1702 C C . GLY A 1 240 ? 25.923 9.991 -12.083 1.00 76.25 240 GLY A C 1
ATOM 1703 O O . GLY A 1 240 ? 24.760 10.212 -12.430 1.00 76.25 240 GLY A O 1
ATOM 1704 N N . VAL A 1 241 ? 26.442 8.760 -12.054 1.00 77.81 241 VAL A N 1
ATOM 1705 C CA . VAL A 1 241 ? 25.709 7.546 -12.444 1.00 77.81 241 VAL A CA 1
ATOM 1706 C C . VAL A 1 241 ? 24.505 7.324 -11.527 1.00 77.81 241 VAL A C 1
ATOM 1708 O O . VAL A 1 241 ? 23.396 7.091 -12.010 1.00 77.81 241 VAL A O 1
ATOM 1711 N N . GLY A 1 242 ? 24.677 7.476 -10.210 1.00 81.69 242 GLY A N 1
ATOM 1712 C CA . GLY A 1 242 ? 23.581 7.363 -9.246 1.00 81.69 242 GLY A CA 1
ATOM 1713 C C . GLY A 1 242 ? 22.483 8.415 -9.446 1.00 81.69 242 GLY A C 1
ATOM 1714 O O . GLY A 1 242 ? 21.296 8.092 -9.371 1.00 81.69 242 GLY A O 1
ATOM 1715 N N . ALA A 1 243 ? 22.850 9.664 -9.746 1.00 84.69 243 ALA A N 1
ATOM 1716 C CA . ALA A 1 243 ? 21.895 10.738 -10.012 1.00 84.69 243 ALA A CA 1
ATOM 1717 C C . ALA A 1 243 ? 21.134 10.516 -11.327 1.00 84.69 243 ALA A C 1
ATOM 1719 O O . ALA A 1 243 ? 19.910 10.654 -11.350 1.00 84.69 243 ALA A O 1
ATOM 1720 N N . ALA A 1 244 ? 21.827 10.121 -12.398 1.00 83.62 244 ALA A N 1
ATOM 1721 C CA . ALA A 1 244 ? 21.203 9.793 -13.677 1.00 83.62 244 ALA A CA 1
ATOM 1722 C C . ALA A 1 244 ? 20.234 8.611 -13.534 1.00 83.62 244 ALA A C 1
ATOM 1724 O O . ALA A 1 244 ? 19.090 8.693 -13.983 1.00 83.62 244 ALA A O 1
ATOM 1725 N N . PHE A 1 245 ? 20.647 7.559 -12.821 1.00 84.88 245 PHE A N 1
ATOM 1726 C CA . PHE A 1 245 ? 19.795 6.419 -12.493 1.00 84.88 245 PHE A CA 1
ATOM 1727 C C . PHE A 1 245 ? 18.573 6.841 -11.673 1.00 84.88 245 PHE A C 1
ATOM 1729 O O . PHE A 1 245 ? 17.461 6.423 -11.975 1.00 84.88 245 PHE A O 1
ATOM 1736 N N . GLY A 1 246 ? 18.746 7.708 -10.671 1.00 85.56 246 GLY A N 1
ATOM 1737 C CA . GLY A 1 246 ? 17.650 8.221 -9.850 1.00 85.56 246 GLY A CA 1
ATOM 1738 C C . GLY A 1 246 ? 16.645 9.066 -10.637 1.00 85.56 246 GLY A C 1
ATOM 1739 O O . GLY A 1 246 ? 15.437 8.912 -10.454 1.00 85.56 246 GLY A O 1
ATOM 1740 N N . VAL A 1 247 ? 17.116 9.926 -11.545 1.00 88.81 247 VAL A N 1
ATOM 1741 C CA . VAL A 1 247 ? 16.246 10.719 -12.430 1.00 88.81 247 VAL A CA 1
ATOM 1742 C C . VAL A 1 247 ? 15.516 9.810 -13.411 1.00 88.81 247 VAL A C 1
ATOM 1744 O O . VAL A 1 247 ? 14.305 9.952 -13.585 1.00 88.81 247 VAL A O 1
ATOM 1747 N N . LEU A 1 248 ? 16.218 8.852 -14.021 1.00 85.81 248 LEU A N 1
ATOM 1748 C CA . LEU A 1 248 ? 15.607 7.892 -14.931 1.00 85.81 248 LEU A CA 1
ATOM 1749 C C . LEU A 1 248 ? 14.558 7.059 -14.196 1.00 85.81 248 LEU A C 1
ATOM 1751 O O . LEU A 1 248 ? 13.431 6.950 -14.665 1.00 85.81 248 LEU A O 1
ATOM 1755 N N . PHE A 1 249 ? 14.887 6.555 -13.005 1.00 87.25 249 PHE A N 1
ATOM 1756 C CA . PHE A 1 249 ? 13.953 5.862 -12.128 1.00 87.25 249 PHE A CA 1
ATOM 1757 C C . PHE A 1 249 ? 12.724 6.725 -11.879 1.00 87.25 249 PHE A C 1
ATOM 1759 O O . PHE A 1 249 ? 11.622 6.312 -12.204 1.00 87.25 249 PHE A O 1
ATOM 1766 N N . PHE A 1 250 ? 12.883 7.954 -11.392 1.00 87.19 250 PHE A N 1
ATOM 1767 C CA . PHE A 1 250 ? 11.733 8.779 -11.038 1.00 87.19 250 PHE A CA 1
ATOM 1768 C C . PHE A 1 250 ? 10.857 9.146 -12.248 1.00 87.19 250 PHE A C 1
ATOM 1770 O O . PHE A 1 250 ? 9.632 9.099 -12.162 1.00 87.19 250 PHE A O 1
ATOM 1777 N N . THR A 1 251 ? 11.472 9.480 -13.383 1.00 87.56 251 THR A N 1
ATOM 1778 C CA . THR A 1 251 ? 10.756 9.913 -14.597 1.00 87.56 251 THR A CA 1
ATOM 1779 C C . THR A 1 251 ? 10.066 8.763 -15.324 1.00 87.56 251 THR A C 1
ATOM 1781 O O . THR A 1 251 ? 8.968 8.949 -15.843 1.00 87.56 251 THR A O 1
ATOM 1784 N N . THR A 1 252 ? 10.673 7.575 -15.339 1.00 82.19 252 THR A N 1
ATOM 1785 C CA . THR A 1 252 ? 10.080 6.379 -15.957 1.00 82.19 252 THR A CA 1
ATOM 1786 C C . THR A 1 252 ? 9.066 5.703 -15.042 1.00 82.19 252 THR A C 1
ATOM 1788 O O . THR A 1 252 ? 8.069 5.177 -15.527 1.00 82.19 252 THR A O 1
ATOM 1791 N N . MET A 1 253 ? 9.276 5.755 -13.723 1.00 81.69 253 MET A N 1
ATOM 1792 C CA . MET A 1 253 ? 8.457 5.026 -12.757 1.00 81.69 253 MET A CA 1
ATOM 1793 C C . MET A 1 253 ? 7.287 5.851 -12.215 1.00 81.69 253 MET A C 1
ATOM 1795 O O . MET A 1 253 ? 6.268 5.274 -11.864 1.00 81.69 253 MET A O 1
ATOM 1799 N N . PHE A 1 254 ? 7.352 7.178 -12.125 1.00 86.19 254 PHE A N 1
ATOM 1800 C CA . PHE A 1 254 ? 6.230 7.958 -11.583 1.00 86.19 254 PHE A CA 1
ATOM 1801 C C . PHE A 1 254 ? 5.460 8.673 -12.686 1.00 86.19 254 PHE A C 1
ATOM 1803 O O . PHE A 1 254 ? 5.536 9.892 -12.846 1.00 86.19 254 PHE A O 1
ATOM 1810 N N . SER A 1 255 ? 4.649 7.908 -13.418 1.00 90.25 255 SER A N 1
ATOM 1811 C CA . SER A 1 255 ? 3.608 8.497 -14.256 1.00 90.25 255 SER A CA 1
ATOM 1812 C C . SER A 1 255 ? 2.558 9.200 -13.388 1.00 90.25 255 SER A C 1
ATOM 1814 O O . SER A 1 255 ? 2.310 8.821 -12.240 1.00 90.25 255 SER A O 1
ATOM 1816 N N . LEU A 1 256 ? 1.862 10.198 -13.942 1.00 92.12 256 LEU A N 1
ATOM 1817 C CA . LEU A 1 256 ? 0.725 10.838 -13.265 1.00 92.12 256 LEU A CA 1
ATOM 1818 C C . LEU A 1 256 ? -0.324 9.807 -12.816 1.00 92.12 256 LEU A C 1
ATOM 1820 O O . LEU A 1 256 ? -0.921 9.951 -11.749 1.00 92.12 256 LEU A O 1
ATOM 1824 N N . PHE A 1 257 ? -0.512 8.740 -13.598 1.00 91.44 257 PHE A N 1
ATOM 1825 C CA . PHE A 1 257 ? -1.408 7.641 -13.243 1.00 91.44 257 PHE A CA 1
ATOM 1826 C C . PHE A 1 257 ? -0.910 6.832 -12.038 1.00 91.44 257 PHE A C 1
ATOM 1828 O O . PHE A 1 257 ? -1.725 6.466 -11.191 1.00 91.44 257 PHE A O 1
ATOM 1835 N N . ASP A 1 258 ? 0.402 6.607 -11.911 1.00 91.75 258 ASP A N 1
ATOM 1836 C CA . ASP A 1 258 ? 0.989 5.934 -10.746 1.00 91.75 258 ASP A CA 1
ATOM 1837 C C . ASP A 1 258 ? 0.793 6.760 -9.478 1.00 91.75 258 ASP A C 1
ATOM 1839 O O . ASP A 1 258 ? 0.417 6.221 -8.442 1.00 91.75 258 ASP A O 1
ATOM 1843 N N . ILE A 1 259 ? 0.973 8.081 -9.561 1.00 93.56 259 ILE A N 1
ATOM 1844 C CA . ILE A 1 259 ? 0.762 8.982 -8.420 1.00 93.56 259 ILE A CA 1
ATOM 1845 C C . ILE A 1 259 ? -0.686 8.884 -7.929 1.00 93.56 259 ILE A C 1
ATOM 1847 O O . ILE A 1 259 ? -0.928 8.725 -6.730 1.00 93.56 259 ILE A O 1
ATOM 1851 N N . VAL A 1 260 ? -1.658 8.922 -8.846 1.00 95.62 260 VAL A N 1
ATOM 1852 C CA . VAL A 1 260 ? -3.077 8.752 -8.500 1.00 95.62 260 VAL A CA 1
ATOM 1853 C C . VAL A 1 260 ? -3.324 7.376 -7.879 1.00 95.62 260 VAL A C 1
ATOM 1855 O O . VAL A 1 260 ? -3.986 7.285 -6.844 1.00 95.62 260 VAL A O 1
ATOM 1858 N N . ALA A 1 261 ? -2.766 6.311 -8.457 1.00 95.25 261 ALA A N 1
ATOM 1859 C CA . ALA A 1 261 ? -2.907 4.958 -7.931 1.00 95.25 261 ALA A CA 1
ATOM 1860 C C . ALA A 1 261 ? -2.295 4.798 -6.531 1.00 95.25 261 ALA A C 1
ATOM 1862 O O . ALA A 1 261 ? -2.911 4.168 -5.676 1.00 95.25 261 ALA A O 1
ATOM 1863 N N . ILE A 1 262 ? -1.138 5.409 -6.262 1.00 95.56 262 ILE A N 1
ATOM 1864 C CA . ILE A 1 262 ? -0.485 5.418 -4.946 1.00 95.56 262 ILE A CA 1
ATOM 1865 C C . ILE A 1 262 ? -1.354 6.149 -3.923 1.00 95.56 262 ILE A C 1
ATOM 1867 O O . ILE A 1 262 ? -1.572 5.637 -2.825 1.00 95.56 262 ILE A O 1
ATOM 1871 N N . ILE A 1 263 ? -1.899 7.318 -4.274 1.00 97.06 263 ILE A N 1
ATOM 1872 C CA . ILE A 1 263 ? -2.807 8.059 -3.386 1.00 97.06 263 ILE A CA 1
ATOM 1873 C C . ILE A 1 263 ? -4.036 7.205 -3.064 1.00 97.06 263 ILE A C 1
ATOM 1875 O O . ILE A 1 263 ? -4.413 7.086 -1.897 1.00 97.06 263 ILE A O 1
ATOM 1879 N N . LEU A 1 264 ? -4.635 6.570 -4.075 1.00 97.38 264 LEU A N 1
ATOM 1880 C CA . LEU A 1 264 ? -5.773 5.673 -3.887 1.00 97.38 264 LEU A CA 1
ATOM 1881 C C . LEU A 1 264 ? -5.402 4.452 -3.043 1.00 97.38 264 LEU A C 1
ATOM 1883 O O . LEU A 1 264 ? -6.175 4.077 -2.163 1.00 97.38 264 LEU A O 1
ATOM 1887 N N . ALA A 1 265 ? -4.231 3.853 -3.253 1.00 97.75 265 ALA A N 1
ATOM 1888 C CA . ALA A 1 265 ? -3.729 2.731 -2.465 1.00 97.75 265 ALA A CA 1
ATOM 1889 C C . ALA A 1 265 ? -3.584 3.114 -0.987 1.00 97.75 265 ALA A C 1
ATOM 1891 O O . ALA A 1 265 ? -4.141 2.437 -0.125 1.00 97.75 265 ALA A O 1
ATOM 1892 N N . CYS A 1 266 ? -2.922 4.236 -0.693 1.00 98.19 266 CYS A N 1
ATOM 1893 C CA . CYS A 1 266 ? -2.741 4.751 0.664 1.00 98.19 266 CYS A CA 1
ATOM 1894 C C . CYS A 1 266 ? -4.075 5.119 1.324 1.00 98.19 266 CYS A C 1
ATOM 1896 O O . CYS A 1 266 ? -4.315 4.754 2.474 1.00 98.19 266 CYS A O 1
ATOM 1898 N N . ALA A 1 267 ? -4.971 5.799 0.601 1.00 97.75 267 ALA A N 1
ATOM 1899 C CA . ALA A 1 267 ? -6.295 6.157 1.105 1.00 97.75 267 ALA A CA 1
ATOM 1900 C C . ALA A 1 267 ? -7.146 4.914 1.400 1.00 97.75 267 ALA A C 1
ATOM 1902 O O . ALA A 1 267 ? -7.850 4.868 2.409 1.00 97.75 267 ALA A O 1
ATOM 1903 N N . THR A 1 268 ? -7.054 3.890 0.549 1.00 97.38 268 THR A N 1
ATOM 1904 C CA . THR A 1 268 ? -7.764 2.618 0.734 1.00 97.38 268 THR A CA 1
ATOM 1905 C C . THR A 1 268 ? -7.183 1.843 1.909 1.00 97.38 268 THR A C 1
ATOM 1907 O O . THR A 1 268 ? -7.946 1.415 2.769 1.00 97.38 268 THR A O 1
ATOM 1910 N N . ALA A 1 269 ? -5.855 1.743 2.011 1.00 97.50 269 ALA A N 1
ATOM 1911 C CA . ALA A 1 269 ? -5.172 1.128 3.146 1.00 97.50 269 ALA A CA 1
ATOM 1912 C C . ALA A 1 269 ? -5.586 1.791 4.468 1.00 97.50 269 ALA A C 1
ATOM 1914 O O . ALA A 1 269 ? -6.009 1.105 5.398 1.00 97.50 269 ALA A O 1
ATOM 1915 N N . PHE A 1 270 ? -5.544 3.129 4.517 1.00 97.56 270 PHE A N 1
ATOM 1916 C CA . PHE A 1 270 ? -5.951 3.916 5.678 1.00 97.56 270 PHE A CA 1
ATOM 1917 C C . PHE A 1 270 ? -7.415 3.669 6.038 1.00 97.56 270 PHE A C 1
ATOM 1919 O O . PHE A 1 270 ? -7.732 3.388 7.195 1.00 97.56 270 PHE A O 1
ATOM 1926 N N . LYS A 1 271 ? -8.318 3.771 5.055 1.00 97.00 271 LYS A N 1
ATOM 1927 C CA . LYS A 1 271 ? -9.756 3.638 5.285 1.00 97.00 271 LYS A CA 1
ATOM 1928 C C . LYS A 1 271 ? -10.097 2.232 5.764 1.00 97.00 271 LYS A C 1
ATOM 1930 O O . LYS A 1 271 ? -10.731 2.112 6.799 1.00 97.00 271 LYS A O 1
ATOM 1935 N N . VAL A 1 272 ? -9.621 1.191 5.081 1.00 95.44 272 VAL A N 1
ATOM 1936 C CA . VAL A 1 272 ? -9.879 -0.209 5.457 1.00 95.44 272 VAL A CA 1
ATOM 1937 C C . VAL A 1 272 ? -9.345 -0.513 6.858 1.00 95.44 272 VAL A C 1
ATOM 1939 O O . VAL A 1 272 ? -10.067 -1.078 7.672 1.00 95.44 272 VAL A O 1
ATOM 1942 N N . ALA A 1 273 ? -8.120 -0.095 7.176 1.00 94.50 273 ALA A N 1
ATOM 1943 C CA . ALA A 1 273 ? -7.525 -0.360 8.483 1.00 94.50 273 ALA A C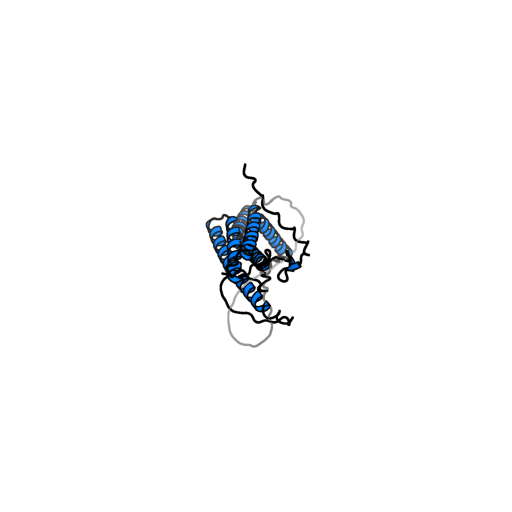A 1
ATOM 1944 C C . ALA A 1 273 ? -8.187 0.418 9.635 1.00 94.50 273 ALA A C 1
ATOM 1946 O O . ALA A 1 273 ? -8.164 -0.050 10.768 1.00 94.50 273 ALA A O 1
ATOM 1947 N N . SER A 1 274 ? -8.766 1.593 9.365 1.00 93.31 274 SER A N 1
ATOM 1948 C CA . SER A 1 274 ? -9.433 2.417 10.386 1.00 93.31 274 SER A CA 1
ATOM 1949 C C . SER A 1 274 ? -10.937 2.164 10.513 1.00 93.31 274 SER A C 1
ATOM 1951 O O . SER A 1 274 ? -11.509 2.535 11.532 1.00 93.31 274 SER A O 1
ATOM 1953 N N . SER A 1 275 ? -11.581 1.556 9.508 1.00 87.31 275 SER A N 1
ATOM 1954 C CA . SER A 1 275 ? -13.041 1.383 9.471 1.00 87.31 275 SER A CA 1
ATOM 1955 C C . SER A 1 275 ? -13.533 -0.042 9.695 1.00 87.31 275 SER A C 1
ATOM 1957 O O . SER A 1 275 ? -14.741 -0.246 9.756 1.00 87.31 275 SER A O 1
ATOM 1959 N N . VAL A 1 276 ? -12.646 -1.038 9.697 1.00 73.88 276 VAL A N 1
ATOM 1960 C CA . VAL A 1 276 ? -13.041 -2.446 9.794 1.00 73.88 276 VAL A CA 1
ATOM 1961 C C . VAL A 1 276 ? -12.659 -2.984 11.170 1.00 73.88 276 VAL A C 1
ATOM 1963 O O . VAL A 1 276 ? -11.630 -3.634 11.338 1.00 73.88 276 VAL A O 1
ATOM 1966 N N . GLY A 1 277 ? -13.498 -2.719 12.171 1.00 60.44 277 GLY A N 1
ATOM 1967 C CA . GLY A 1 277 ? -13.504 -3.489 13.406 1.00 60.44 277 GLY A CA 1
ATOM 1968 C C . GLY A 1 277 ? -14.191 -4.831 13.168 1.00 60.44 277 GLY A C 1
ATOM 1969 O O . GLY A 1 277 ? -15.411 -4.919 13.240 1.00 60.44 277 GLY A O 1
ATOM 1970 N N . PHE A 1 278 ? -13.434 -5.905 12.919 1.00 57.31 278 PHE A N 1
ATOM 1971 C CA . PHE A 1 278 ? -13.965 -7.286 12.918 1.00 57.31 278 PHE A CA 1
ATOM 1972 C C . PHE A 1 278 ? -14.321 -7.787 14.340 1.00 57.31 278 PHE A C 1
ATOM 1974 O O . PHE A 1 278 ? -14.221 -8.974 14.638 1.00 57.31 278 PHE A O 1
ATOM 1981 N N . GLY A 1 279 ? -14.698 -6.877 15.240 1.00 49.81 279 GLY A N 1
ATOM 1982 C CA . GLY A 1 279 ? -15.074 -7.162 16.618 1.00 49.81 279 GLY A CA 1
ATOM 1983 C C . GLY A 1 279 ? -16.587 -7.235 16.776 1.00 49.81 279 GLY A C 1
ATOM 1984 O O . GLY A 1 279 ? -17.196 -6.240 17.158 1.00 49.81 279 GLY A O 1
ATOM 1985 N N . ASP A 1 280 ? -17.154 -8.386 16.414 1.00 44.75 280 ASP A N 1
ATOM 1986 C CA . ASP A 1 280 ? -18.200 -9.138 17.137 1.00 44.75 280 ASP A CA 1
ATOM 1987 C C . ASP A 1 280 ? -18.511 -10.436 16.365 1.00 44.75 280 ASP A C 1
ATOM 1989 O O . ASP A 1 280 ? -18.979 -10.353 15.204 1.00 44.75 280 ASP A O 1
#

pLDDT: mean 73.9, std 22.93, range [31.14, 98.19]

Secondary structure (DSSP, 8-state):
-PPP-PPPPPPPPP-PPPEE-TTT--EE-TT-SB-TTT-BBTTT-SB-----S--------S--S--TTTTHHHHHHHHHHHHHHHHHHHHHHHHHHHHHHHHHS---HHHHHHHHHHHHHHHHHHH-S--HHHHHHHHHHHHHHHHHHHHHHIIIIIHHHHHHHHHHHHHHTS---------------------------------------------------S--------HHHHHHHHHHHHHHHHHHH--HHHHHHHHHHHHHHHHHHHH-----

Foldseek 3Di:
DDDDDDDDDDDDDDDDDWDADPVPRDTDDPPDQADPVQGQGPVVRDRPPPPPDDDDDDDDDDDDPPPPPPVVVVQVQLQVQLLVQLLVQLLVLLVVQLVCCVVPVDHDLLSLLVSLLSSLQSNCVRNLAQDLVSLQSSLVSSLVSLVVSLVVSCVPPVVVVVVVVVVVVVVVPPDPDPDDDDDDDDDDDDDDDDDDDDDDDDDDDDDDDDDDDDDDDDDDDDDPPDDPPVVCCDVVNVVVVVVVVVVCSCVVRDDVSNVVSSVSSSVSSSCSSNPRNPPD